Protein AF-A0A7D7MAB9-F1 (afdb_monomer)

Solvent-accessible surface area (backbone atoms only — not comparable to full-atom values): 16897 Å² total; per-residue (Å²): 132,81,76,54,69,67,55,57,54,53,54,50,51,53,53,49,54,54,50,49,54,54,50,46,42,72,75,37,52,68,62,36,66,74,42,42,71,56,55,51,52,51,50,51,52,52,50,51,54,50,53,51,51,31,54,75,65,73,63,50,92,54,94,43,75,69,51,48,51,51,50,53,50,50,51,53,49,50,45,43,61,69,75,63,41,82,44,81,66,45,55,62,47,43,54,58,46,44,52,53,46,50,50,51,50,49,48,52,50,49,51,51,53,50,53,51,52,52,53,52,48,48,55,58,48,54,70,68,45,76,76,78,73,76,74,79,84,76,62,85,49,67,69,54,45,50,53,52,50,49,57,58,49,45,67,51,28,62,78,69,64,41,36,80,45,82,36,69,27,64,84,55,93,49,68,70,59,28,52,49,27,46,43,49,34,51,49,55,51,34,64,72,70,62,63,49,67,75,40,53,73,51,58,66,79,57,49,42,55,38,37,75,71,57,40,66,47,76,27,66,47,100,85,39,33,35,39,40,37,46,41,83,66,99,60,36,32,40,36,36,40,23,59,51,77,75,85,67,94,66,94,76,93,76,81,91,74,76,80,72,76,85,75,82,69,51,73,66,54,53,49,53,50,51,51,50,53,53,51,50,52,52,51,63,70,64,55,76,84,86,126

Sequence (291 aa):
MEANRFVIVVFSLFISVLFLSIVIYGYDRTFYLKHRIIIRKVYYWLMLLITLILFGSGNFPLDSVTQLTAFAIALVLIDLFVFQTPDIKSFMSNELKQEELEENVVQKSRTVVDLTSKLLTVNQSMSQLYGEWELDDFDYSFEKYRRNLEKYLETFCVKFGIHLYLYEIEQNENEDEFRENIKFAYRIMKDDLKFSILEIGMREAKAVRTLEKGESIEVIETTGMHVLLPYYSHLNLLVVVSTRQKIQTEASESENLTAPKEIIISGADASILLMLMNAFDLWLLSAPPTN

Structure (mmCIF, N/CA/C/O backbone):
data_AF-A0A7D7MAB9-F1
#
_entry.id   AF-A0A7D7MAB9-F1
#
loop_
_atom_site.group_PDB
_atom_site.id
_atom_site.type_symbol
_atom_site.label_atom_id
_atom_site.label_alt_id
_atom_site.label_comp_id
_atom_site.label_asym_id
_atom_site.label_entity_id
_atom_site.label_seq_id
_atom_site.pdbx_PDB_ins_code
_atom_site.Cartn_x
_atom_site.Cartn_y
_atom_site.Cartn_z
_atom_site.occupancy
_atom_site.B_iso_or_equiv
_atom_site.auth_seq_id
_atom_site.auth_comp_id
_atom_site.auth_asym_id
_atom_site.auth_atom_id
_atom_site.pdbx_PDB_model_num
ATOM 1 N N . MET A 1 1 ? 40.111 8.725 -61.651 1.00 42.97 1 MET A N 1
ATOM 2 C CA . MET A 1 1 ? 39.335 7.503 -61.360 1.00 42.97 1 MET A CA 1
ATOM 3 C C . MET A 1 1 ? 37.871 7.843 -61.550 1.00 42.97 1 MET A C 1
ATOM 5 O O . MET A 1 1 ? 37.268 8.432 -60.663 1.00 42.97 1 MET A O 1
ATOM 9 N N . GLU A 1 2 ? 37.325 7.575 -62.733 1.00 42.16 2 GLU A N 1
ATOM 10 C CA . GLU A 1 2 ? 35.876 7.627 -62.919 1.00 42.16 2 GLU A CA 1
ATOM 11 C C . GLU A 1 2 ? 35.304 6.450 -62.135 1.00 42.16 2 GLU A C 1
ATOM 13 O O . GLU A 1 2 ? 35.494 5.298 -62.517 1.00 42.16 2 GLU A O 1
ATOM 18 N N . ALA A 1 3 ? 34.694 6.715 -60.980 1.00 53.31 3 ALA A N 1
ATOM 19 C CA . ALA A 1 3 ? 33.944 5.688 -60.277 1.00 53.31 3 ALA A CA 1
ATOM 20 C C . ALA A 1 3 ? 32.878 5.178 -61.252 1.00 53.31 3 ALA A C 1
ATOM 22 O O . ALA A 1 3 ? 31.964 5.919 -61.624 1.00 53.31 3 ALA A O 1
ATOM 23 N N . ASN A 1 4 ? 33.062 3.946 -61.735 1.00 66.81 4 ASN A N 1
ATOM 24 C CA . ASN A 1 4 ? 32.203 3.361 -62.748 1.00 66.81 4 ASN A CA 1
ATOM 25 C C . ASN A 1 4 ? 30.765 3.455 -62.222 1.00 66.81 4 ASN A C 1
ATOM 27 O O . ASN A 1 4 ? 30.498 2.993 -61.113 1.00 66.81 4 ASN A O 1
ATOM 31 N N . ARG A 1 5 ? 29.856 4.126 -62.947 1.00 69.00 5 ARG A N 1
ATOM 32 C CA . ARG A 1 5 ? 28.509 4.500 -62.448 1.00 69.00 5 ARG A CA 1
ATOM 33 C C . ARG A 1 5 ? 27.766 3.309 -61.830 1.00 69.00 5 ARG A C 1
ATOM 35 O O . ARG A 1 5 ? 26.996 3.468 -60.890 1.00 69.00 5 ARG A O 1
ATOM 42 N N . PHE A 1 6 ? 28.073 2.114 -62.325 1.00 69.06 6 PHE A N 1
ATOM 43 C CA . PHE A 1 6 ? 27.627 0.829 -61.808 1.00 69.06 6 PHE A CA 1
ATOM 44 C C . PHE A 1 6 ? 27.981 0.584 -60.329 1.00 69.06 6 PHE A C 1
ATOM 46 O O . PHE A 1 6 ? 27.119 0.200 -59.545 1.00 69.06 6 PHE A O 1
ATOM 53 N N . VAL A 1 7 ? 29.216 0.872 -59.914 1.00 70.69 7 VAL A N 1
ATOM 54 C CA . VAL A 1 7 ? 29.688 0.701 -58.530 1.00 70.69 7 VAL A CA 1
ATOM 55 C C . VAL A 1 7 ? 28.938 1.643 -57.585 1.00 70.69 7 VAL A C 1
ATOM 57 O O . VAL A 1 7 ? 28.492 1.219 -56.524 1.00 70.69 7 VAL A O 1
ATOM 60 N N . ILE A 1 8 ? 28.711 2.897 -57.991 1.00 74.19 8 ILE A N 1
ATOM 61 C CA . ILE A 1 8 ? 27.967 3.880 -57.182 1.00 74.19 8 ILE A CA 1
ATOM 62 C C . ILE A 1 8 ? 26.521 3.422 -56.952 1.00 74.19 8 ILE A C 1
ATOM 64 O O . ILE A 1 8 ? 26.028 3.485 -55.827 1.00 74.19 8 ILE A O 1
ATOM 68 N N . VAL A 1 9 ? 25.850 2.927 -57.997 1.00 76.62 9 VAL A N 1
ATOM 69 C CA . VAL A 1 9 ? 24.473 2.412 -57.895 1.00 76.62 9 VAL A CA 1
ATOM 70 C C . VAL A 1 9 ? 24.404 1.227 -56.932 1.00 76.62 9 VAL A C 1
ATOM 72 O O . VAL A 1 9 ? 23.509 1.164 -56.091 1.00 76.62 9 VAL A O 1
ATOM 75 N N . VAL A 1 10 ? 25.381 0.323 -56.997 1.00 73.88 10 VAL A N 1
ATOM 76 C CA . VAL A 1 10 ? 25.451 -0.844 -56.113 1.00 73.88 10 VAL A CA 1
ATOM 77 C C . VAL A 1 10 ? 25.686 -0.445 -54.650 1.00 73.88 10 VAL A C 1
ATOM 79 O O . VAL A 1 10 ? 24.989 -0.931 -53.760 1.00 73.88 10 VAL A O 1
ATOM 82 N N . PHE A 1 11 ? 26.609 0.480 -54.380 1.00 73.44 11 PHE A N 1
ATOM 83 C CA . PHE A 1 11 ? 26.831 0.988 -53.022 1.00 73.44 11 PHE A CA 1
ATOM 84 C C . PHE A 1 11 ? 25.628 1.773 -52.480 1.00 73.44 11 PHE A C 1
ATOM 86 O O . PHE A 1 11 ? 25.287 1.642 -51.304 1.00 73.44 11 PHE A O 1
ATOM 93 N N . SER A 1 12 ? 24.938 2.537 -53.329 1.00 77.50 12 SER A N 1
ATOM 94 C CA . SER A 1 12 ? 23.704 3.233 -52.951 1.00 77.50 12 SER A CA 1
ATOM 95 C C . SER A 1 12 ? 22.590 2.253 -52.568 1.00 77.50 12 SER A C 1
ATOM 97 O O . SER A 1 12 ? 21.890 2.481 -51.579 1.00 77.50 12 SER A O 1
ATOM 99 N N . LEU A 1 13 ? 22.480 1.121 -53.272 1.00 79.25 13 LEU A N 1
ATOM 100 C CA . LEU A 1 13 ? 21.543 0.053 -52.927 1.00 79.25 13 LEU A CA 1
ATOM 101 C C . LEU A 1 13 ? 21.855 -0.551 -51.547 1.00 79.25 13 LEU A C 1
ATOM 103 O O . LEU A 1 13 ? 20.938 -0.734 -50.748 1.00 79.25 13 LEU A O 1
ATOM 107 N N . PHE A 1 14 ? 23.133 -0.790 -51.226 1.00 75.19 14 PHE A N 1
ATOM 108 C CA . PHE A 1 14 ? 23.536 -1.275 -49.899 1.00 75.19 14 PHE A CA 1
ATOM 109 C C . PHE A 1 14 ? 23.127 -0.321 -48.779 1.00 75.19 14 PHE A C 1
ATOM 111 O O . PHE A 1 14 ? 22.527 -0.743 -47.789 1.00 75.19 14 PHE A O 1
ATOM 118 N N . ILE A 1 15 ? 23.394 0.972 -48.961 1.00 78.31 15 ILE A N 1
ATOM 119 C CA . ILE A 1 15 ? 23.024 2.003 -47.986 1.00 78.31 15 ILE A CA 1
ATOM 120 C C . ILE A 1 15 ? 21.498 2.100 -47.853 1.00 78.31 15 ILE A C 1
ATOM 122 O O . ILE A 1 15 ? 20.991 2.246 -46.744 1.00 78.31 15 ILE A O 1
ATOM 126 N N . SER A 1 16 ? 20.753 1.959 -48.953 1.00 79.81 16 SER A N 1
ATOM 127 C CA . SER A 1 16 ? 19.287 1.978 -48.937 1.00 79.81 16 SER A CA 1
ATOM 128 C C . SER A 1 16 ? 18.694 0.807 -48.145 1.00 79.81 16 SER A C 1
ATOM 130 O O . SER A 1 16 ? 17.775 1.015 -47.353 1.00 79.81 16 SER A O 1
ATOM 132 N N . VAL A 1 17 ? 19.251 -0.403 -48.272 1.00 78.56 17 VAL A N 1
ATOM 133 C CA . VAL A 1 17 ? 18.815 -1.573 -47.485 1.00 78.56 17 VAL A CA 1
ATOM 134 C C . VAL A 1 17 ? 19.115 -1.388 -45.994 1.00 78.56 17 VAL A C 1
ATOM 136 O O . VAL A 1 17 ? 18.269 -1.704 -45.155 1.00 78.56 17 VAL A O 1
ATOM 139 N N . LEU A 1 18 ? 20.278 -0.824 -45.648 1.00 77.31 18 LEU A N 1
ATOM 140 C CA . LEU A 1 18 ? 20.605 -0.481 -44.258 1.00 77.31 18 LEU A CA 1
ATOM 141 C C . LEU A 1 18 ? 19.644 0.576 -43.703 1.00 77.31 18 LEU A C 1
ATOM 143 O O . LEU A 1 18 ? 19.141 0.432 -42.589 1.00 77.31 18 LEU A O 1
ATOM 147 N N . PHE A 1 19 ? 19.328 1.600 -44.496 1.00 79.69 19 PHE A N 1
ATOM 148 C CA . PHE A 1 19 ? 18.368 2.631 -44.119 1.00 79.69 19 PHE A CA 1
ATOM 149 C C . PHE A 1 19 ? 16.964 2.051 -43.901 1.00 79.69 19 PHE A C 1
ATOM 151 O O . PHE A 1 19 ? 16.328 2.341 -42.890 1.00 79.69 19 PHE A O 1
ATOM 158 N N . LEU A 1 20 ? 16.504 1.161 -44.786 1.00 80.25 20 LEU A N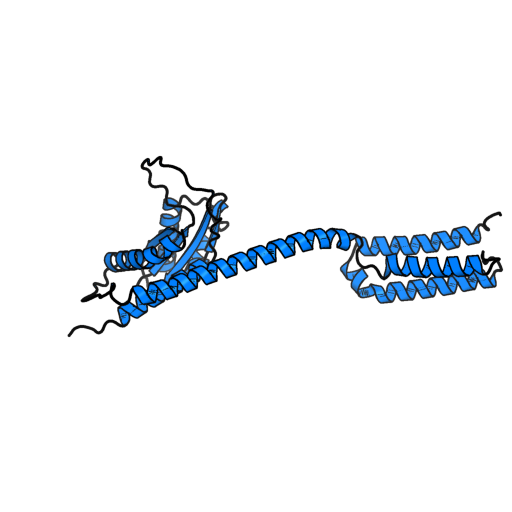 1
ATOM 159 C CA . LEU A 1 20 ? 15.224 0.465 -44.639 1.00 80.25 20 LEU A CA 1
ATOM 160 C C . LEU A 1 20 ? 15.178 -0.362 -43.344 1.00 80.25 20 LEU A C 1
ATOM 162 O O . LEU A 1 20 ? 14.168 -0.356 -42.645 1.00 80.25 20 LEU A O 1
ATOM 166 N N . SER A 1 21 ? 16.282 -1.026 -42.989 1.00 74.12 21 SER A N 1
ATOM 167 C CA . SER A 1 21 ? 16.408 -1.780 -41.735 1.00 74.12 21 SER A CA 1
ATOM 168 C C . SER A 1 21 ? 16.224 -0.882 -40.504 1.00 74.12 21 SER A C 1
ATOM 170 O O . SER A 1 21 ? 15.538 -1.264 -39.556 1.00 74.12 21 SER A O 1
ATOM 172 N N . ILE A 1 22 ? 16.773 0.338 -40.534 1.00 72.75 22 ILE A N 1
ATOM 173 C CA . ILE A 1 22 ? 16.615 1.339 -39.465 1.00 72.75 22 ILE A CA 1
ATOM 174 C C . ILE A 1 22 ? 15.171 1.866 -39.406 1.00 72.75 22 ILE A C 1
ATOM 176 O O . ILE A 1 22 ? 14.623 2.045 -38.319 1.00 72.75 22 ILE A O 1
ATOM 180 N N . VAL A 1 23 ? 14.524 2.082 -40.555 1.00 78.62 23 VAL A N 1
ATOM 181 C CA . VAL A 1 23 ? 13.121 2.531 -40.617 1.00 78.62 23 VAL A CA 1
ATOM 182 C C . VAL A 1 23 ? 12.167 1.461 -40.078 1.00 78.62 23 VAL A C 1
ATOM 184 O O . VAL A 1 23 ? 11.293 1.779 -39.273 1.00 78.62 23 VAL A O 1
ATOM 187 N N . ILE A 1 24 ? 12.361 0.191 -40.454 1.00 78.12 24 ILE A N 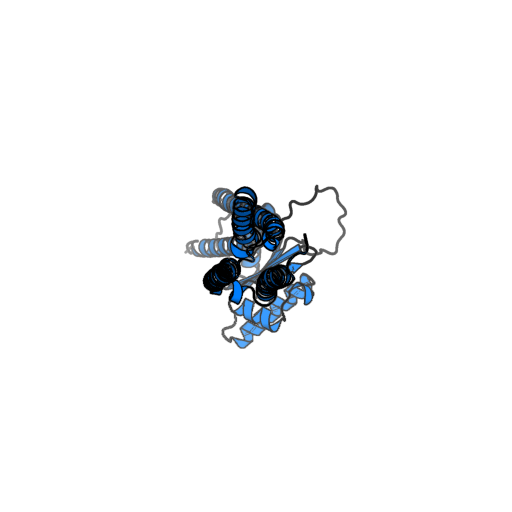1
ATOM 188 C CA . ILE A 1 24 ? 11.573 -0.940 -39.932 1.00 78.12 24 ILE A CA 1
ATOM 189 C C . ILE A 1 24 ? 11.750 -1.052 -38.414 1.00 78.12 24 ILE A C 1
ATOM 191 O O . ILE A 1 24 ? 10.767 -1.242 -37.699 1.00 78.12 24 ILE A O 1
ATOM 195 N N . TYR A 1 25 ? 12.977 -0.863 -37.915 1.00 70.31 25 TYR A N 1
ATOM 196 C CA . TYR A 1 25 ? 13.244 -0.808 -36.479 1.00 70.31 25 TYR A CA 1
ATOM 197 C C . TYR A 1 25 ? 12.472 0.314 -35.769 1.00 70.31 25 TYR A C 1
ATOM 199 O O . TYR A 1 25 ? 11.948 0.106 -34.675 1.00 70.31 25 TYR A O 1
ATOM 207 N N . GLY A 1 26 ? 12.403 1.499 -36.382 1.00 68.62 26 GLY A N 1
ATOM 208 C CA . GLY A 1 26 ? 11.710 2.659 -35.821 1.00 68.62 26 GLY A CA 1
ATOM 209 C C . GLY A 1 26 ? 10.184 2.544 -35.832 1.00 68.62 26 GLY A C 1
ATOM 210 O O . GLY A 1 26 ? 9.541 3.071 -34.928 1.00 68.62 26 GLY A O 1
ATOM 211 N N . TYR A 1 27 ? 9.613 1.865 -36.829 1.00 73.94 27 TYR A N 1
ATOM 212 C CA . TYR A 1 27 ? 8.164 1.718 -36.982 1.00 73.94 27 TYR A CA 1
ATOM 213 C C . TYR A 1 27 ? 7.591 0.578 -36.129 1.00 73.94 27 TYR A C 1
ATOM 215 O O . TYR A 1 27 ? 6.573 0.764 -35.468 1.00 73.94 27 TYR A O 1
ATOM 223 N N . ASP A 1 28 ? 8.253 -0.585 -36.105 1.00 72.81 28 ASP A N 1
ATOM 224 C CA . ASP A 1 28 ? 7.795 -1.752 -35.346 1.00 72.81 28 ASP A CA 1
ATOM 225 C C . ASP A 1 28 ? 8.977 -2.524 -34.734 1.00 72.81 28 ASP A C 1
ATOM 227 O O . ASP A 1 28 ? 9.575 -3.442 -35.316 1.00 72.81 28 ASP A O 1
ATOM 231 N N . ARG A 1 29 ? 9.304 -2.138 -33.497 1.00 67.06 29 ARG A N 1
ATOM 232 C CA . ARG A 1 29 ? 10.420 -2.705 -32.734 1.00 67.06 29 ARG A CA 1
ATOM 233 C C . ARG A 1 29 ? 10.228 -4.195 -32.444 1.00 67.06 29 ARG A C 1
ATOM 235 O O . ARG A 1 29 ? 11.206 -4.945 -32.461 1.00 67.06 29 ARG A O 1
ATOM 242 N N . THR A 1 30 ? 9.004 -4.648 -32.172 1.00 68.75 30 THR A N 1
ATOM 243 C CA . THR A 1 30 ? 8.740 -6.052 -31.815 1.00 68.75 30 THR A CA 1
ATOM 244 C C . THR A 1 30 ? 8.820 -6.952 -33.045 1.00 68.75 30 THR A C 1
ATOM 246 O O . THR A 1 30 ? 9.405 -8.038 -32.962 1.00 68.75 30 THR A O 1
ATOM 249 N N . PHE A 1 31 ? 8.348 -6.487 -34.206 1.00 73.94 31 PHE A N 1
ATOM 250 C CA . PHE A 1 31 ? 8.519 -7.196 -35.474 1.00 73.94 31 PHE A CA 1
ATOM 251 C C . PHE A 1 31 ? 9.994 -7.329 -35.875 1.00 73.94 31 PHE A C 1
ATOM 253 O O . PHE A 1 31 ? 10.432 -8.434 -36.225 1.00 73.94 31 PHE A O 1
ATOM 260 N N . TYR A 1 32 ? 10.770 -6.240 -35.772 1.00 74.19 32 TYR A N 1
ATOM 261 C CA . TYR A 1 32 ? 12.200 -6.244 -36.088 1.00 74.19 32 TYR A CA 1
ATOM 262 C C . TYR A 1 32 ? 12.978 -7.203 -35.189 1.00 74.19 32 TYR A C 1
ATOM 264 O O . TYR A 1 32 ? 13.725 -8.041 -35.689 1.00 74.19 32 TYR A O 1
ATOM 272 N N . LEU A 1 33 ? 12.780 -7.142 -33.867 1.00 68.50 33 LEU A N 1
ATOM 273 C CA . LEU A 1 33 ? 13.484 -8.019 -32.926 1.00 68.50 33 LEU A CA 1
ATOM 274 C C . LEU A 1 33 ? 13.157 -9.500 -33.162 1.00 68.50 33 LEU A C 1
ATOM 276 O O . LEU A 1 33 ? 14.062 -10.336 -33.119 1.00 68.50 33 LEU A O 1
ATOM 280 N N . LYS A 1 34 ? 11.897 -9.822 -33.488 1.00 76.88 34 LYS A N 1
ATOM 281 C CA . LYS A 1 34 ? 11.455 -11.191 -33.791 1.00 76.88 34 LYS A CA 1
ATOM 282 C C . LYS A 1 34 ? 12.077 -11.749 -35.077 1.00 76.88 34 LYS A C 1
ATOM 284 O O . LYS A 1 34 ? 12.425 -12.926 -35.119 1.00 76.88 34 LYS A O 1
ATOM 289 N N . HIS A 1 35 ? 12.254 -10.922 -36.111 1.00 77.19 35 HIS A N 1
ATOM 290 C CA . HIS A 1 35 ? 12.754 -11.357 -37.425 1.00 77.19 35 HIS A CA 1
ATOM 291 C C . HIS A 1 35 ? 14.202 -10.936 -37.722 1.00 77.19 35 HIS A C 1
ATOM 293 O O . HIS A 1 35 ? 14.709 -11.220 -38.807 1.00 77.19 35 HIS A O 1
ATOM 299 N N . ARG A 1 36 ? 14.911 -10.332 -36.759 1.00 73.12 36 ARG A N 1
ATOM 300 C CA . ARG A 1 36 ? 16.285 -9.809 -36.898 1.00 73.12 36 ARG A CA 1
ATOM 301 C C . ARG A 1 36 ? 17.252 -10.806 -37.534 1.00 73.12 36 ARG A C 1
ATOM 303 O O . ARG A 1 36 ? 18.032 -10.452 -38.411 1.00 73.12 36 ARG A O 1
ATOM 310 N N . ILE A 1 37 ? 17.185 -12.071 -37.113 1.00 71.19 37 ILE A N 1
ATOM 311 C CA . ILE A 1 37 ? 18.058 -13.140 -37.624 1.00 71.19 37 ILE A CA 1
ATOM 312 C C . ILE A 1 37 ? 17.790 -13.406 -39.112 1.00 71.19 37 ILE A C 1
ATOM 314 O O . ILE A 1 37 ? 18.725 -13.647 -39.873 1.00 71.19 37 ILE A O 1
ATOM 318 N N . ILE A 1 38 ? 16.526 -13.351 -39.536 1.00 76.88 38 ILE A N 1
ATOM 319 C CA . ILE A 1 38 ? 16.127 -13.574 -40.930 1.00 76.88 38 ILE A CA 1
ATOM 320 C C . ILE A 1 38 ? 16.562 -12.384 -41.788 1.00 76.88 38 ILE A C 1
ATOM 322 O O . ILE A 1 38 ? 17.187 -12.591 -42.824 1.00 76.88 38 ILE A O 1
ATOM 326 N N . ILE A 1 39 ? 16.330 -11.153 -41.320 1.00 79.00 39 ILE A N 1
ATOM 327 C CA . ILE A 1 39 ? 16.751 -9.918 -42.004 1.00 79.00 39 ILE A CA 1
ATOM 328 C C . ILE A 1 39 ? 18.272 -9.918 -42.229 1.00 79.00 39 ILE A C 1
ATOM 330 O O . ILE A 1 39 ? 18.731 -9.668 -43.342 1.00 79.00 39 ILE A O 1
ATOM 334 N N . ARG A 1 40 ? 19.056 -10.304 -41.213 1.00 78.69 40 ARG A N 1
ATOM 335 C CA . ARG A 1 40 ? 20.520 -10.421 -41.310 1.00 78.69 40 ARG A CA 1
ATOM 336 C C . ARG A 1 40 ? 20.963 -11.459 -42.346 1.00 78.69 40 ARG A C 1
ATOM 338 O O . ARG A 1 40 ? 21.843 -11.190 -43.158 1.00 78.69 40 ARG A O 1
ATOM 345 N N . LYS A 1 41 ? 20.330 -12.639 -42.358 1.00 78.31 41 LYS A N 1
ATOM 346 C CA . LYS A 1 41 ? 20.623 -13.696 -43.344 1.00 78.31 41 LYS A CA 1
ATOM 347 C C . LYS A 1 41 ? 20.303 -13.253 -44.772 1.00 78.31 41 LYS A C 1
ATOM 349 O O . LYS A 1 41 ? 21.082 -13.544 -45.674 1.00 78.31 41 LYS A O 1
ATOM 354 N N . VAL A 1 42 ? 19.191 -12.542 -44.970 1.00 82.00 42 VAL A N 1
ATOM 355 C CA . VAL A 1 42 ? 18.811 -11.974 -46.274 1.00 82.00 42 VAL A CA 1
ATOM 356 C C . VAL A 1 42 ? 19.819 -10.912 -46.713 1.00 82.00 42 VAL A C 1
ATOM 358 O O . VAL A 1 42 ? 20.255 -10.936 -47.862 1.00 82.00 42 VAL A O 1
ATOM 361 N N . TYR A 1 43 ? 20.254 -10.039 -45.800 1.00 81.25 43 TYR A N 1
ATOM 362 C CA . TYR A 1 43 ? 21.286 -9.039 -46.079 1.00 81.25 43 TYR A CA 1
ATOM 363 C C . TYR A 1 43 ? 22.606 -9.682 -46.528 1.00 81.25 43 TYR A C 1
ATOM 365 O O . TYR A 1 43 ? 23.157 -9.282 -47.549 1.00 81.25 43 TYR A O 1
ATOM 373 N N . TYR A 1 44 ? 23.087 -10.725 -45.843 1.00 80.81 44 TYR A N 1
ATOM 374 C CA . TYR A 1 44 ? 24.310 -11.426 -46.255 1.00 80.81 44 TYR A CA 1
ATOM 375 C C . TYR A 1 44 ? 24.178 -12.125 -47.606 1.00 80.81 44 TYR A C 1
ATOM 377 O O . TYR A 1 44 ? 25.105 -12.080 -48.411 1.00 80.81 44 TYR A O 1
ATOM 385 N N . TRP A 1 45 ? 23.029 -12.748 -47.874 1.00 81.00 45 TRP A N 1
ATOM 386 C CA . TRP A 1 45 ? 22.758 -13.350 -49.179 1.00 81.00 45 TRP A CA 1
ATOM 387 C C . TRP A 1 45 ? 22.797 -12.311 -50.299 1.00 81.00 45 TRP A C 1
ATOM 389 O O . TRP A 1 45 ? 23.397 -12.551 -51.345 1.00 81.00 45 TRP A O 1
ATOM 399 N N . LEU A 1 46 ? 22.205 -11.143 -50.058 1.00 80.31 46 LEU A N 1
ATOM 400 C CA . LEU A 1 46 ? 22.171 -10.035 -51.003 1.00 80.31 46 LEU A CA 1
ATOM 401 C C . LEU A 1 46 ? 23.569 -9.424 -51.206 1.00 80.31 46 LEU A C 1
ATOM 403 O O . LEU A 1 46 ? 23.965 -9.195 -52.346 1.00 80.31 46 LEU A O 1
ATOM 407 N N . MET A 1 47 ? 24.353 -9.257 -50.134 1.00 76.19 47 MET A N 1
ATOM 408 C CA . MET A 1 47 ? 25.769 -8.866 -50.202 1.00 76.19 47 MET A CA 1
ATOM 409 C C . MET A 1 47 ? 26.577 -9.835 -51.067 1.00 76.19 47 MET A C 1
ATOM 411 O O . MET A 1 47 ? 27.238 -9.402 -52.005 1.00 76.19 47 MET A O 1
ATOM 415 N N . LEU A 1 48 ? 26.493 -11.140 -50.792 1.00 80.62 48 LEU A N 1
ATOM 416 C CA . LEU A 1 48 ? 27.249 -12.166 -51.510 1.00 80.62 48 LEU A CA 1
ATOM 417 C C . LEU A 1 48 ? 26.888 -12.179 -52.999 1.00 80.62 48 LEU A C 1
ATOM 419 O O . LEU A 1 48 ? 27.777 -12.172 -53.850 1.00 80.62 48 LEU A O 1
ATOM 423 N N . LEU A 1 49 ? 25.593 -12.138 -53.318 1.00 80.81 49 LEU A N 1
ATOM 424 C CA . LEU A 1 49 ? 25.097 -12.143 -54.693 1.00 80.81 49 LEU A CA 1
ATOM 425 C C . LEU A 1 49 ? 25.583 -10.916 -55.476 1.00 80.81 49 LEU A C 1
ATOM 427 O O . LEU A 1 49 ? 26.047 -11.042 -56.607 1.00 80.81 49 LEU A O 1
ATOM 431 N N . ILE A 1 50 ? 25.544 -9.734 -54.864 1.00 76.56 50 ILE A N 1
ATOM 432 C CA . ILE A 1 50 ? 26.007 -8.493 -55.490 1.00 76.56 50 ILE A CA 1
ATOM 433 C C . ILE A 1 50 ? 27.532 -8.475 -55.652 1.00 76.56 50 ILE A C 1
ATOM 435 O O . ILE A 1 50 ? 28.032 -8.075 -56.704 1.00 76.56 50 ILE A O 1
ATOM 439 N N . THR A 1 51 ? 28.282 -8.938 -54.649 1.00 74.38 51 THR A N 1
ATOM 440 C CA . THR A 1 51 ? 29.740 -9.093 -54.741 1.00 74.38 51 THR A CA 1
ATOM 441 C C . THR A 1 51 ? 30.120 -10.044 -55.878 1.00 74.38 51 THR A C 1
ATOM 443 O O . THR A 1 51 ? 31.041 -9.744 -56.635 1.00 74.38 51 THR A O 1
ATOM 446 N N . LEU A 1 52 ? 29.375 -11.138 -56.063 1.00 78.75 52 LEU A N 1
ATOM 447 C CA . LEU A 1 52 ? 29.578 -12.086 -57.160 1.00 78.75 52 LEU A CA 1
ATOM 448 C C . LEU A 1 52 ? 29.309 -11.451 -58.538 1.00 78.75 52 LEU A C 1
ATOM 450 O O . LEU A 1 52 ? 30.078 -11.670 -59.472 1.00 78.75 52 LEU A O 1
ATOM 454 N N . ILE A 1 53 ? 28.270 -10.616 -58.662 1.00 78.25 53 ILE A N 1
ATOM 455 C CA . ILE A 1 53 ? 27.970 -9.862 -59.894 1.00 78.25 53 ILE A CA 1
ATOM 456 C C . ILE A 1 53 ? 29.073 -8.838 -60.207 1.00 78.25 53 ILE A C 1
ATOM 458 O O . ILE A 1 53 ? 29.497 -8.702 -61.358 1.00 78.25 53 ILE A O 1
ATOM 462 N N . LEU A 1 54 ? 29.569 -8.118 -59.197 1.00 74.38 54 LEU A N 1
ATOM 463 C CA . LEU A 1 54 ? 30.670 -7.165 -59.370 1.00 74.38 54 LEU A CA 1
ATOM 464 C C . LEU A 1 54 ? 31.975 -7.867 -59.773 1.00 74.38 54 LEU A C 1
ATOM 466 O O . LEU A 1 54 ? 32.695 -7.363 -60.633 1.00 74.38 54 LEU A O 1
ATOM 470 N N . PHE A 1 55 ? 32.247 -9.042 -59.201 1.00 74.50 55 PHE A N 1
ATOM 471 C CA . PHE A 1 55 ? 33.397 -9.866 -59.566 1.00 74.50 55 PHE A CA 1
ATOM 472 C C . PHE A 1 55 ? 33.290 -10.384 -61.009 1.00 74.50 55 PHE A C 1
ATOM 474 O O . PHE A 1 55 ? 34.212 -10.203 -61.799 1.00 74.50 55 PHE A O 1
ATOM 481 N N . GLY A 1 56 ? 32.140 -10.953 -61.393 1.00 75.44 56 GLY A N 1
ATOM 482 C CA . GLY A 1 56 ? 31.914 -11.483 -62.744 1.00 75.44 56 GLY A CA 1
ATOM 483 C C . GLY A 1 56 ? 31.887 -10.421 -63.850 1.00 75.44 56 GLY A C 1
ATOM 484 O O . GLY A 1 56 ? 32.175 -10.731 -65.001 1.00 75.44 56 GLY A O 1
ATOM 485 N N . SER A 1 57 ? 31.579 -9.165 -63.514 1.00 73.94 57 SER A N 1
ATOM 486 C CA . SER A 1 57 ? 31.589 -8.040 -64.462 1.00 73.94 57 SER A CA 1
ATOM 487 C C . SER A 1 57 ? 32.948 -7.340 -64.586 1.00 73.94 57 SER A C 1
ATOM 489 O O . SER A 1 57 ? 33.054 -6.373 -65.338 1.00 7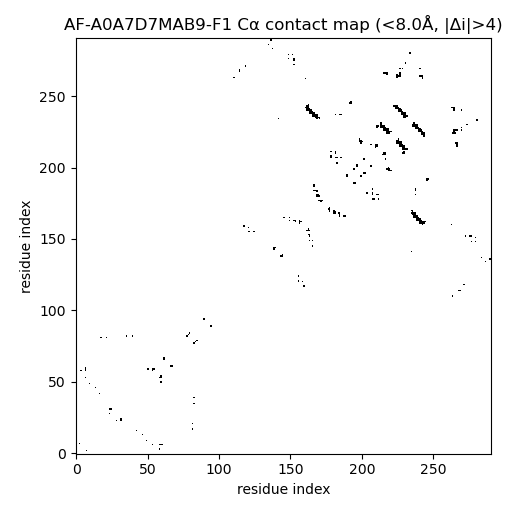3.94 57 SER A O 1
ATOM 491 N N . GLY A 1 58 ? 33.976 -7.789 -63.854 1.00 67.69 58 GLY A N 1
ATOM 492 C CA . GLY A 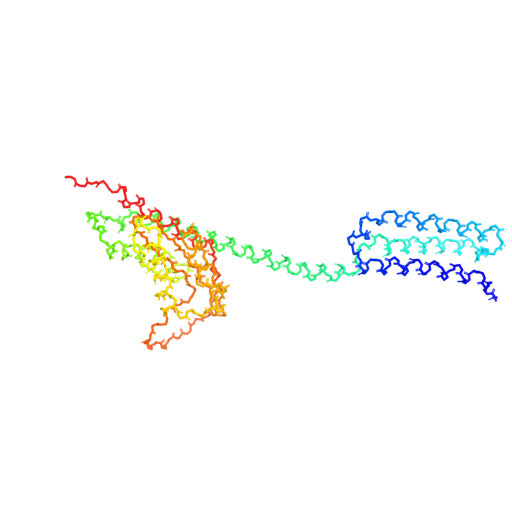1 58 ? 35.314 -7.183 -63.870 1.00 67.69 58 GLY A CA 1
ATOM 493 C C . GLY A 1 58 ? 35.370 -5.758 -63.303 1.00 67.69 58 GLY A C 1
ATOM 494 O O . GLY A 1 58 ? 36.401 -5.105 -63.394 1.00 67.69 58 GLY A O 1
ATOM 495 N N . ASN A 1 59 ? 34.276 -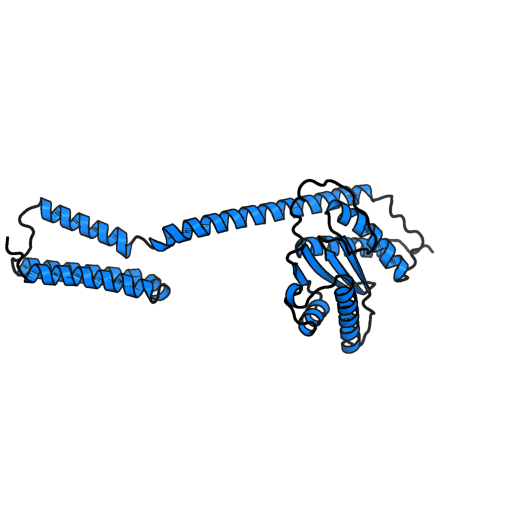5.276 -62.705 1.00 67.44 59 ASN A N 1
ATOM 496 C CA . ASN A 1 59 ? 34.143 -3.928 -62.142 1.00 67.44 59 ASN A CA 1
ATOM 497 C C . ASN A 1 59 ? 34.327 -3.921 -60.622 1.00 67.44 59 ASN A C 1
ATOM 499 O O . ASN A 1 59 ? 33.803 -3.046 -59.929 1.00 67.44 59 ASN A O 1
ATOM 503 N N . PHE A 1 60 ? 35.011 -4.931 -60.088 1.00 65.88 60 PHE A N 1
ATOM 504 C CA . PHE A 1 60 ? 35.241 -5.031 -58.662 1.00 65.88 60 PHE A CA 1
ATOM 505 C C . PHE A 1 60 ? 36.259 -3.958 -58.244 1.00 65.88 60 PHE A C 1
ATOM 507 O O . PHE A 1 60 ? 37.385 -3.986 -58.729 1.00 65.88 60 PHE A O 1
ATOM 514 N N . PRO A 1 61 ? 35.896 -3.003 -57.371 1.00 62.69 61 PRO A N 1
ATOM 515 C CA . PRO A 1 61 ? 36.675 -1.780 -57.152 1.00 62.69 61 PRO A CA 1
ATOM 516 C C . PRO A 1 61 ? 37.918 -1.974 -56.264 1.00 62.69 61 PRO A C 1
ATOM 518 O O . PRO A 1 61 ? 38.362 -1.025 -55.623 1.00 62.69 61 PRO A O 1
ATOM 521 N N . LEU A 1 62 ? 38.445 -3.198 -56.162 1.00 64.19 62 LEU A N 1
ATOM 522 C CA . LEU A 1 62 ? 39.512 -3.557 -55.229 1.00 64.19 62 LEU A 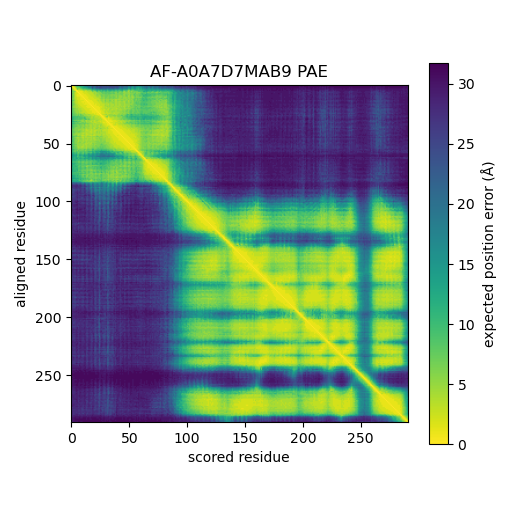CA 1
ATOM 523 C C . LEU A 1 62 ? 40.731 -4.051 -56.009 1.00 64.19 62 LEU A C 1
ATOM 525 O O . LEU A 1 62 ? 40.911 -5.248 -56.220 1.00 64.19 62 LEU A O 1
ATOM 529 N N . ASP A 1 63 ? 41.572 -3.100 -56.409 1.00 65.56 63 ASP A N 1
ATOM 530 C CA . ASP A 1 63 ? 42.811 -3.352 -57.160 1.00 65.56 63 ASP A CA 1
ATOM 531 C C . ASP A 1 63 ? 43.949 -3.854 -56.255 1.00 65.56 63 ASP A C 1
ATOM 533 O O . ASP A 1 63 ? 44.981 -4.331 -56.725 1.00 65.56 63 ASP A O 1
ATOM 537 N N . SER A 1 64 ? 43.783 -3.741 -54.932 1.00 68.38 64 SER A N 1
ATOM 538 C CA . SER A 1 64 ? 44.801 -4.100 -53.944 1.00 68.38 64 SER A CA 1
ATOM 539 C C . SER A 1 64 ? 44.227 -4.915 -52.787 1.00 68.38 64 SER A C 1
ATOM 541 O O . SER A 1 64 ? 43.113 -4.679 -52.312 1.00 68.38 64 SER A O 1
ATOM 543 N N . VAL A 1 65 ? 45.039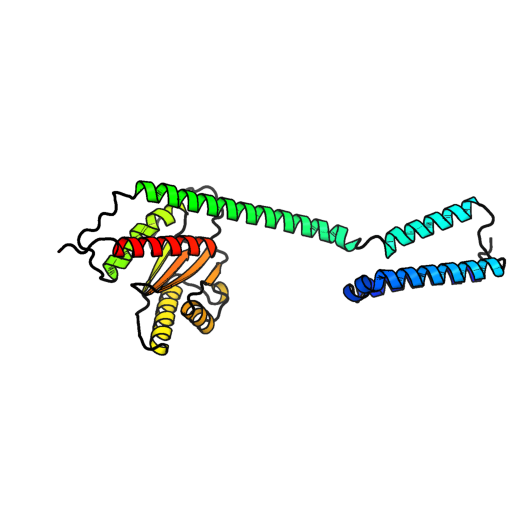 -5.843 -52.273 1.00 69.81 65 VAL A N 1
ATOM 544 C CA . VAL A 1 65 ? 44.713 -6.682 -51.104 1.00 69.81 65 VAL A CA 1
ATOM 545 C C . VAL A 1 65 ? 44.318 -5.826 -49.891 1.00 69.81 65 VAL A C 1
ATOM 547 O O . VAL A 1 65 ? 43.427 -6.199 -49.134 1.00 69.81 65 VAL A O 1
ATOM 550 N N . THR A 1 66 ? 44.918 -4.643 -49.747 1.00 70.75 66 THR A N 1
ATOM 551 C CA . THR A 1 66 ? 44.634 -3.681 -48.672 1.00 70.75 66 THR A CA 1
ATOM 552 C C . THR A 1 66 ? 43.221 -3.095 -48.741 1.00 70.75 66 THR A C 1
ATOM 554 O O . THR A 1 66 ? 42.591 -2.857 -47.714 1.00 70.75 66 THR A O 1
ATOM 557 N N . GLN A 1 67 ? 42.687 -2.859 -49.941 1.00 70.06 67 GLN A N 1
ATOM 558 C CA . GLN A 1 67 ? 41.316 -2.365 -50.087 1.00 70.06 67 GLN A CA 1
ATOM 559 C C . GLN A 1 67 ? 40.301 -3.488 -49.821 1.00 70.06 67 GLN A C 1
ATOM 561 O O . GLN A 1 67 ? 39.248 -3.237 -49.235 1.00 70.06 67 GLN A O 1
ATOM 566 N N . LEU A 1 68 ? 40.634 -4.733 -50.183 1.00 69.88 68 LEU A N 1
ATOM 567 C CA . LEU A 1 68 ? 39.819 -5.912 -49.873 1.00 69.88 68 LEU A CA 1
ATOM 568 C C . LEU A 1 68 ? 39.703 -6.139 -48.359 1.00 69.88 68 LEU A C 1
ATOM 570 O O . LEU A 1 68 ? 38.605 -6.373 -47.853 1.00 69.88 68 LEU A O 1
ATOM 574 N N . THR A 1 69 ? 40.811 -6.022 -47.622 1.00 68.31 69 THR A N 1
ATOM 575 C CA . THR A 1 69 ? 40.795 -6.136 -46.157 1.00 68.31 69 THR A CA 1
ATOM 576 C C . THR A 1 69 ? 40.033 -4.985 -45.505 1.00 68.31 69 THR A C 1
ATOM 578 O O . THR A 1 69 ? 39.221 -5.237 -44.618 1.00 68.31 69 THR A O 1
ATOM 581 N N . ALA A 1 70 ? 40.203 -3.745 -45.975 1.00 73.94 70 ALA A N 1
ATOM 582 C CA . ALA A 1 70 ? 39.435 -2.599 -45.482 1.00 73.94 70 ALA A CA 1
ATOM 583 C C . ALA A 1 70 ? 37.921 -2.766 -45.708 1.00 73.94 70 ALA A C 1
ATOM 585 O O . ALA A 1 70 ? 37.127 -2.477 -44.814 1.00 73.94 70 ALA A O 1
ATOM 586 N N . PHE A 1 71 ? 37.517 -3.290 -46.867 1.00 74.62 71 PHE A N 1
ATOM 587 C CA . PHE A 1 71 ? 36.116 -3.583 -47.167 1.00 74.62 71 PHE A CA 1
ATOM 588 C C . PHE A 1 71 ? 35.545 -4.680 -46.257 1.00 74.62 71 PHE A C 1
ATOM 590 O O . PHE A 1 71 ? 34.452 -4.521 -45.714 1.00 74.62 71 PHE A O 1
ATOM 597 N N . ALA A 1 72 ? 36.294 -5.764 -46.030 1.00 69.94 72 ALA A N 1
ATOM 598 C CA . ALA A 1 72 ? 35.882 -6.832 -45.120 1.00 69.94 72 ALA A CA 1
ATOM 599 C C . ALA A 1 72 ? 35.721 -6.325 -43.676 1.00 69.94 72 ALA A C 1
ATOM 601 O O . ALA A 1 72 ? 34.726 -6.634 -43.021 1.00 69.94 72 ALA A O 1
ATOM 602 N N . ILE A 1 73 ? 36.655 -5.494 -43.201 1.00 74.88 73 ILE A N 1
ATOM 603 C CA . ILE A 1 73 ? 36.582 -4.868 -41.873 1.00 74.88 73 ILE A CA 1
ATOM 604 C C . ILE A 1 73 ? 35.374 -3.929 -41.784 1.00 74.88 73 ILE A C 1
ATOM 606 O O . ILE A 1 73 ? 34.631 -3.988 -40.807 1.00 74.88 73 ILE A O 1
ATOM 610 N N . ALA A 1 74 ? 35.129 -3.101 -42.804 1.00 73.31 74 ALA A N 1
ATOM 611 C CA . ALA A 1 74 ? 33.970 -2.213 -42.841 1.00 73.31 74 ALA A CA 1
ATOM 612 C C . ALA A 1 74 ? 32.645 -2.992 -42.806 1.00 73.31 74 ALA A C 1
ATOM 614 O O . ALA A 1 74 ? 31.723 -2.590 -42.105 1.00 73.31 74 ALA A O 1
ATOM 615 N N . LEU A 1 75 ? 32.559 -4.130 -43.500 1.00 72.81 75 LEU A N 1
ATOM 616 C CA . LEU A 1 75 ? 31.378 -4.995 -43.492 1.00 72.81 75 LEU A CA 1
ATOM 617 C C . LEU A 1 75 ? 31.134 -5.594 -42.101 1.00 72.81 75 LEU A C 1
ATOM 619 O O . LEU A 1 75 ? 30.007 -5.547 -41.611 1.00 72.81 75 LEU A O 1
ATOM 623 N N . VAL A 1 76 ? 32.187 -6.086 -41.439 1.00 72.25 76 VAL A N 1
ATOM 624 C CA . VAL A 1 76 ? 32.110 -6.588 -40.056 1.00 72.25 76 VAL A CA 1
ATOM 625 C C . VAL A 1 76 ? 31.694 -5.478 -39.090 1.00 72.25 76 VAL A C 1
ATOM 627 O O . VAL A 1 76 ? 30.839 -5.705 -38.240 1.00 72.25 76 VAL A O 1
ATOM 630 N N . LEU A 1 77 ? 32.237 -4.267 -39.238 1.00 74.06 77 LEU A N 1
ATOM 631 C CA . LEU A 1 77 ? 31.852 -3.122 -38.412 1.00 74.06 77 LEU A CA 1
ATOM 632 C C . LEU A 1 77 ? 30.391 -2.720 -38.640 1.00 74.06 77 LEU A C 1
ATOM 634 O O . LEU A 1 77 ? 29.654 -2.575 -37.673 1.00 74.06 77 LEU A O 1
ATOM 638 N N . ILE A 1 78 ? 29.943 -2.585 -39.891 1.00 73.75 78 ILE A N 1
ATOM 639 C CA . ILE A 1 78 ? 28.543 -2.265 -40.217 1.00 73.75 78 ILE A CA 1
ATOM 640 C C . ILE A 1 78 ? 27.607 -3.323 -39.633 1.00 73.75 78 ILE A C 1
ATOM 642 O O . ILE A 1 78 ? 26.573 -2.989 -39.059 1.00 73.75 78 ILE A O 1
ATOM 646 N N . ASP A 1 79 ? 27.974 -4.596 -39.740 1.00 71.06 79 ASP A N 1
ATOM 647 C CA . ASP A 1 79 ? 27.195 -5.688 -39.179 1.00 71.06 79 ASP A CA 1
ATOM 648 C C . ASP A 1 79 ? 27.126 -5.635 -37.645 1.00 71.06 79 ASP A C 1
ATOM 650 O O . ASP A 1 79 ? 26.052 -5.818 -37.060 1.00 71.06 79 ASP A O 1
ATOM 654 N N . LEU A 1 80 ? 28.246 -5.307 -36.998 1.00 67.81 80 LEU A N 1
ATOM 655 C CA . LEU A 1 80 ? 28.320 -5.106 -35.557 1.00 67.81 80 LEU A CA 1
ATOM 656 C C . LEU A 1 80 ? 27.434 -3.926 -35.118 1.00 67.81 80 LEU A C 1
ATOM 658 O O . LEU A 1 80 ? 26.618 -4.080 -34.212 1.00 67.81 80 LEU A O 1
ATOM 662 N N . PHE A 1 81 ? 27.511 -2.785 -35.807 1.00 67.25 81 PHE A N 1
ATOM 663 C CA . PHE A 1 81 ? 26.773 -1.562 -35.468 1.00 67.25 81 PHE A CA 1
ATOM 664 C C . PHE A 1 81 ? 25.270 -1.624 -35.786 1.00 67.25 81 PHE A C 1
ATOM 666 O O . PHE A 1 81 ? 24.465 -1.133 -35.000 1.00 67.25 81 PHE A O 1
ATOM 673 N N . VAL A 1 82 ? 24.868 -2.220 -36.914 1.00 67.12 82 VAL A N 1
ATOM 674 C CA . VAL A 1 82 ? 23.467 -2.193 -37.385 1.00 67.12 82 VAL A CA 1
ATOM 675 C C . VAL A 1 82 ? 22.670 -3.412 -36.918 1.00 67.12 82 VAL A C 1
ATOM 677 O O . VAL A 1 82 ? 21.505 -3.285 -36.537 1.00 67.12 82 VAL A O 1
ATOM 680 N N . PHE A 1 83 ? 23.274 -4.604 -36.937 1.00 64.69 83 PHE A N 1
ATOM 681 C CA . PHE A 1 83 ? 22.559 -5.852 -36.647 1.00 64.69 83 PHE A CA 1
ATOM 682 C C . PHE A 1 83 ? 22.883 -6.433 -35.270 1.00 64.69 83 PHE A C 1
ATOM 684 O O . PHE A 1 83 ? 22.040 -7.127 -34.692 1.00 64.69 83 PHE A O 1
ATOM 691 N N . GLN A 1 84 ? 24.084 -6.173 -34.750 1.00 58.91 84 GLN A N 1
ATOM 692 C CA . GLN A 1 84 ? 24.572 -6.768 -33.505 1.00 58.91 84 GLN A CA 1
ATOM 693 C C . GLN A 1 84 ? 24.498 -5.843 -32.295 1.00 58.91 84 GLN A C 1
ATOM 695 O O . GLN A 1 84 ? 24.457 -6.352 -31.180 1.00 58.91 84 GLN A O 1
ATOM 700 N N . THR A 1 85 ? 24.415 -4.529 -32.499 1.00 57.12 85 THR A N 1
ATOM 701 C CA . THR A 1 85 ? 24.130 -3.576 -31.430 1.00 57.12 85 THR A CA 1
ATOM 702 C C . THR A 1 85 ? 22.611 -3.445 -31.357 1.00 57.12 85 THR A C 1
ATOM 704 O O . THR A 1 85 ? 22.026 -2.703 -32.152 1.00 57.12 85 THR A O 1
ATOM 707 N N . PRO A 1 86 ? 21.903 -4.180 -30.474 1.00 48.00 86 PRO A N 1
ATOM 708 C CA . PRO A 1 86 ? 20.593 -3.703 -30.103 1.00 48.00 86 PRO A CA 1
ATOM 709 C C . PRO A 1 86 ? 20.870 -2.341 -29.469 1.00 48.00 86 PRO A C 1
ATOM 711 O O . PRO A 1 86 ? 21.666 -2.235 -28.542 1.00 48.00 86 PRO A O 1
ATOM 714 N N . ASP A 1 87 ? 20.233 -1.299 -29.984 1.00 48.81 87 ASP A N 1
ATOM 715 C CA . ASP A 1 87 ? 19.964 -0.124 -29.179 1.00 48.81 87 ASP A CA 1
ATOM 716 C C . ASP A 1 87 ? 21.130 0.851 -28.854 1.00 48.81 87 ASP A C 1
ATOM 718 O O . ASP A 1 87 ? 21.498 1.083 -27.704 1.00 48.81 87 ASP A O 1
ATOM 722 N N . ILE A 1 88 ? 21.546 1.652 -29.840 1.00 47.59 88 ILE A N 1
ATOM 723 C CA . ILE A 1 88 ? 22.128 2.985 -29.543 1.00 47.59 88 ILE A CA 1
ATOM 724 C C . ILE A 1 88 ? 21.107 3.861 -28.772 1.00 47.59 88 ILE A C 1
ATOM 726 O O . ILE A 1 88 ? 21.479 4.684 -27.942 1.00 47.59 88 ILE A O 1
ATOM 730 N N . LYS A 1 89 ? 19.797 3.622 -28.960 1.00 46.47 89 LYS A N 1
ATOM 731 C CA . LYS A 1 89 ? 18.722 4.244 -28.164 1.00 46.47 89 LYS A CA 1
ATOM 732 C C . LYS A 1 89 ? 18.573 3.672 -26.750 1.00 46.47 89 LYS A C 1
ATOM 734 O O . LYS A 1 89 ? 18.153 4.411 -25.868 1.00 46.47 89 LYS A O 1
ATOM 739 N N . SER A 1 90 ? 18.911 2.405 -26.508 1.00 45.03 90 SER A N 1
ATOM 740 C CA . SER A 1 90 ? 18.932 1.833 -25.151 1.00 45.03 90 SER A CA 1
ATOM 741 C C . SER A 1 90 ? 20.233 2.061 -24.434 1.00 45.03 90 SER A C 1
ATOM 743 O O . SER A 1 90 ? 20.228 1.859 -23.240 1.00 45.03 90 SER A O 1
ATOM 745 N N . PHE A 1 91 ? 21.320 2.492 -25.068 1.00 42.41 91 PHE A N 1
ATOM 746 C CA . PHE A 1 91 ? 22.446 2.986 -24.276 1.00 42.41 91 PHE A CA 1
ATOM 747 C C . PHE A 1 91 ? 22.012 4.236 -23.495 1.00 42.41 91 PHE A C 1
ATOM 749 O O . PHE A 1 91 ? 22.114 4.271 -22.277 1.00 42.41 91 PHE A O 1
ATOM 756 N N . MET A 1 92 ? 21.346 5.176 -24.175 1.00 45.41 92 MET A N 1
ATOM 757 C CA . MET A 1 92 ? 20.784 6.377 -23.548 1.00 45.41 92 MET A CA 1
ATOM 758 C C . MET A 1 92 ? 19.545 6.081 -22.681 1.00 45.41 92 MET A C 1
ATOM 760 O O . MET A 1 92 ? 19.363 6.689 -21.634 1.00 45.41 92 MET A O 1
ATOM 764 N N . SER A 1 93 ? 18.690 5.121 -23.074 1.00 50.50 93 SER A N 1
ATOM 765 C CA . SER A 1 93 ? 17.541 4.730 -22.240 1.00 50.50 93 SER A CA 1
ATOM 766 C C . SER A 1 93 ? 17.907 3.810 -21.079 1.00 50.50 93 SER A C 1
ATOM 768 O O . SER A 1 93 ? 17.114 3.711 -20.157 1.00 50.50 93 SER A O 1
ATOM 770 N N . ASN A 1 94 ? 19.008 3.057 -21.142 1.00 48.75 94 ASN A N 1
ATOM 771 C CA . ASN A 1 94 ? 19.441 2.199 -20.039 1.00 48.75 94 ASN A CA 1
ATOM 772 C C . ASN A 1 94 ? 20.151 3.010 -18.976 1.00 48.75 94 ASN A C 1
ATOM 774 O O . ASN A 1 94 ? 20.021 2.632 -17.835 1.00 48.75 94 ASN A O 1
ATOM 778 N N . GLU A 1 95 ? 20.823 4.110 -19.308 1.00 44.62 95 GLU A N 1
ATOM 779 C CA . GLU A 1 95 ? 21.381 5.016 -18.299 1.00 44.62 95 GLU A CA 1
ATOM 780 C C . GLU A 1 95 ? 20.251 5.690 -17.500 1.00 44.62 95 GLU A C 1
ATOM 782 O O . GLU A 1 95 ? 20.189 5.547 -16.285 1.00 44.62 95 GLU A O 1
ATOM 787 N N . LEU A 1 96 ? 19.241 6.238 -18.193 1.00 48.50 96 LEU A N 1
ATOM 788 C CA . LEU A 1 96 ? 18.013 6.758 -17.567 1.00 48.50 96 LEU A CA 1
ATOM 789 C C . LEU A 1 96 ? 17.222 5.687 -16.794 1.00 48.50 96 LEU A C 1
ATOM 791 O O . LEU A 1 96 ? 16.710 5.949 -15.712 1.00 48.50 96 LEU A O 1
ATOM 795 N N . LYS A 1 97 ? 17.120 4.460 -17.324 1.00 52.16 97 LYS A N 1
ATOM 796 C CA . LYS A 1 97 ? 16.465 3.352 -16.608 1.00 52.16 97 LYS A CA 1
ATOM 797 C C . LYS A 1 97 ? 17.308 2.798 -15.475 1.00 52.16 97 LYS A C 1
ATOM 799 O O . LYS A 1 97 ? 16.734 2.202 -14.580 1.00 52.16 97 LYS A O 1
ATOM 804 N N . GLN A 1 98 ? 18.629 2.908 -15.536 1.00 54.09 98 GLN A N 1
ATOM 805 C CA . GLN A 1 98 ? 19.528 2.441 -14.494 1.00 54.09 98 GLN A CA 1
ATOM 806 C C . GLN A 1 98 ? 19.490 3.410 -13.319 1.00 54.09 98 GLN A C 1
ATOM 808 O O . GLN A 1 98 ? 19.376 2.931 -12.203 1.00 54.09 98 GLN A O 1
ATOM 813 N N . GLU A 1 99 ? 19.433 4.723 -13.557 1.00 52.47 99 GLU A N 1
ATOM 814 C CA . GLU A 1 99 ? 19.105 5.706 -12.515 1.00 52.47 99 GLU A CA 1
ATOM 815 C C . GLU A 1 99 ? 17.727 5.418 -11.903 1.00 52.47 99 GLU A C 1
ATOM 817 O O . GLU A 1 99 ? 17.620 5.263 -10.691 1.00 52.47 99 GLU A O 1
ATOM 822 N N . GLU A 1 100 ? 16.688 5.211 -12.721 1.00 55.75 100 GLU A N 1
ATOM 823 C CA . GLU A 1 100 ? 15.346 4.869 -12.225 1.00 55.75 100 GLU A CA 1
ATOM 824 C C . GLU A 1 100 ? 15.327 3.520 -11.468 1.00 55.75 100 GLU A C 1
ATOM 826 O O . GLU A 1 100 ? 14.631 3.368 -10.466 1.00 55.75 100 GLU A O 1
ATOM 831 N N . LEU A 1 101 ? 16.089 2.511 -11.907 1.00 56.56 101 LEU A N 1
ATOM 832 C CA . LEU A 1 101 ? 16.221 1.218 -11.223 1.00 56.56 101 LEU A CA 1
ATOM 833 C C . LEU A 1 101 ? 17.010 1.340 -9.922 1.00 56.56 101 LEU A C 1
ATOM 835 O O . LEU A 1 101 ? 16.620 0.722 -8.936 1.00 56.56 101 LEU A O 1
ATOM 839 N N . GLU A 1 102 ? 18.096 2.106 -9.903 1.00 57.72 102 GLU A N 1
ATOM 840 C CA . GLU A 1 102 ? 18.903 2.360 -8.712 1.00 57.72 102 GLU A CA 1
ATOM 841 C C . GLU A 1 102 ? 18.091 3.154 -7.684 1.00 57.72 102 GLU A C 1
ATOM 843 O O . GLU A 1 102 ? 18.027 2.741 -6.526 1.00 57.72 102 GLU A O 1
ATOM 848 N N . GLU A 1 103 ? 17.362 4.192 -8.101 1.00 60.12 103 GLU A N 1
ATOM 849 C CA . GLU A 1 103 ? 16.416 4.921 -7.251 1.00 60.12 103 GLU A CA 1
ATOM 850 C C . GLU A 1 103 ? 15.312 4.003 -6.715 1.00 60.12 103 GLU A C 1
ATOM 852 O O . GLU A 1 103 ? 15.084 3.965 -5.506 1.00 60.12 103 GLU A O 1
ATOM 857 N N . ASN A 1 104 ? 14.685 3.184 -7.566 1.00 63.38 104 ASN A N 1
ATOM 858 C CA . ASN A 1 104 ? 13.661 2.226 -7.140 1.00 63.38 104 ASN A CA 1
ATOM 859 C C . ASN A 1 104 ? 14.210 1.159 -6.177 1.00 63.38 104 ASN A C 1
ATOM 861 O O . ASN A 1 104 ? 13.523 0.751 -5.238 1.00 63.38 104 ASN A O 1
ATOM 865 N N . VAL A 1 105 ? 15.435 0.670 -6.391 1.00 66.75 105 VAL A N 1
ATOM 866 C CA . VAL A 1 105 ? 16.093 -0.307 -5.509 1.00 66.75 105 VAL A CA 1
ATOM 867 C C . VAL A 1 105 ? 16.450 0.338 -4.174 1.00 66.75 105 VAL A C 1
ATOM 869 O O . VAL A 1 105 ? 16.217 -0.270 -3.126 1.00 66.75 105 VAL A O 1
ATOM 872 N N . VAL A 1 106 ? 16.961 1.569 -4.182 1.00 69.00 106 VAL A N 1
ATOM 873 C CA . VAL A 1 106 ? 17.250 2.338 -2.968 1.00 69.00 106 VAL A CA 1
ATOM 874 C C . VAL A 1 106 ? 15.960 2.632 -2.206 1.00 69.00 106 VAL A C 1
ATOM 876 O O . VAL A 1 106 ? 15.917 2.413 -0.997 1.00 69.00 106 VAL A O 1
ATOM 879 N N . GLN A 1 107 ? 14.891 3.047 -2.887 1.00 72.50 107 GLN A N 1
ATOM 880 C CA . GLN A 1 107 ? 13.588 3.304 -2.278 1.00 72.50 107 GLN A CA 1
ATOM 881 C C . GLN A 1 107 ? 13.009 2.032 -1.656 1.00 72.50 107 GLN A C 1
ATOM 883 O O . GLN A 1 107 ? 12.685 2.034 -0.473 1.00 72.50 107 GLN A O 1
ATOM 888 N N . LYS A 1 108 ? 12.973 0.913 -2.394 1.00 72.38 108 LYS A N 1
ATOM 889 C CA . LYS A 1 108 ? 12.525 -0.380 -1.850 1.00 72.38 108 LYS A CA 1
ATOM 890 C C . LYS A 1 108 ? 13.366 -0.826 -0.661 1.00 72.38 108 LYS A C 1
ATOM 892 O O . LYS A 1 108 ? 12.818 -1.304 0.327 1.00 72.38 108 LYS A O 1
ATOM 897 N N . SER A 1 109 ? 14.684 -0.644 -0.725 1.00 70.06 109 SER A N 1
ATOM 898 C CA . SER A 1 109 ? 15.580 -0.976 0.387 1.00 70.06 109 SER A CA 1
ATOM 899 C C . SER A 1 109 ? 15.286 -0.113 1.614 1.00 70.06 109 SER A C 1
ATOM 901 O O . SER A 1 109 ? 15.224 -0.638 2.723 1.00 70.06 109 SER A O 1
ATOM 903 N N . ARG A 1 110 ? 15.031 1.190 1.430 1.00 75.00 110 ARG A N 1
ATOM 904 C CA . ARG A 1 110 ? 14.596 2.090 2.510 1.00 75.00 110 ARG A CA 1
ATOM 905 C C . ARG A 1 110 ? 13.262 1.647 3.106 1.00 75.00 110 ARG A C 1
ATOM 907 O O . ARG A 1 110 ? 13.172 1.575 4.326 1.00 75.00 110 ARG A O 1
ATOM 914 N N . THR A 1 111 ? 12.276 1.283 2.284 1.00 77.19 111 THR A N 1
ATOM 915 C CA . THR A 1 111 ? 10.984 0.753 2.753 1.00 77.19 111 THR A CA 1
ATOM 916 C C . THR A 1 111 ? 11.160 -0.533 3.561 1.00 77.19 111 THR A C 1
ATOM 918 O O . THR A 1 111 ? 10.577 -0.667 4.631 1.00 77.19 111 THR A O 1
ATOM 921 N N . VAL A 1 112 ? 12.004 -1.468 3.110 1.00 78.31 112 VAL A N 1
ATOM 922 C CA . VAL A 1 112 ? 12.282 -2.712 3.850 1.00 78.31 112 VAL A CA 1
ATOM 923 C C . VAL A 1 112 ? 12.957 -2.424 5.189 1.00 78.31 112 VAL A C 1
ATOM 925 O O . VAL A 1 112 ? 12.563 -3.001 6.202 1.00 78.31 112 VAL A O 1
ATOM 928 N N . VAL A 1 113 ? 13.953 -1.535 5.218 1.00 79.88 113 VAL A N 1
ATOM 929 C CA . VAL A 1 113 ? 14.632 -1.137 6.461 1.00 79.88 113 VAL A CA 1
ATOM 930 C C . VAL A 1 113 ? 13.647 -0.478 7.426 1.00 79.88 113 VAL A C 1
ATOM 932 O O . VAL A 1 113 ? 13.646 -0.813 8.610 1.00 79.88 113 VAL A O 1
ATOM 935 N N . ASP A 1 114 ? 12.784 0.406 6.927 1.00 80.88 114 ASP A N 1
ATOM 936 C CA . ASP A 1 114 ? 11.765 1.080 7.728 1.00 80.88 114 ASP A CA 1
ATOM 937 C C . ASP A 1 114 ? 10.762 0.081 8.326 1.00 80.88 114 ASP A C 1
ATOM 939 O O . ASP A 1 114 ? 10.623 0.014 9.548 1.00 80.88 114 ASP A O 1
ATOM 943 N N . LEU A 1 115 ? 10.171 -0.796 7.508 1.00 82.00 115 LEU A N 1
ATOM 944 C CA . LEU A 1 115 ? 9.250 -1.841 7.971 1.00 82.00 115 LEU A CA 1
ATOM 945 C C . LEU A 1 115 ? 9.912 -2.804 8.962 1.00 82.00 115 LEU A C 1
ATOM 947 O O . LEU A 1 115 ? 9.318 -3.158 9.980 1.00 82.00 115 LEU A O 1
ATOM 951 N N . THR A 1 116 ? 11.163 -3.193 8.710 1.00 80.50 116 THR A N 1
ATOM 952 C CA . THR A 1 116 ? 11.924 -4.048 9.633 1.00 80.50 116 THR A CA 1
ATOM 953 C C . THR A 1 116 ? 12.134 -3.344 10.973 1.00 80.50 116 THR A C 1
ATOM 955 O O . THR A 1 116 ? 11.973 -3.962 12.024 1.00 80.50 116 THR A O 1
ATOM 958 N N . SER A 1 117 ? 12.443 -2.044 10.961 1.00 83.69 117 SER A N 1
ATOM 959 C CA . SER A 1 117 ? 12.607 -1.256 12.186 1.00 83.69 117 SER A CA 1
ATOM 960 C C . SER A 1 117 ? 11.297 -1.110 12.968 1.00 83.69 117 SER A C 1
ATOM 962 O O . SER A 1 117 ? 11.300 -1.226 14.197 1.00 83.69 117 SER A O 1
ATOM 964 N N . LYS A 1 118 ? 10.165 -0.950 12.271 1.00 84.75 118 LYS A N 1
ATOM 965 C CA . LYS A 1 118 ? 8.825 -0.911 12.870 1.00 84.75 118 LYS A CA 1
ATOM 966 C C . LYS A 1 118 ? 8.469 -2.253 13.505 1.00 84.75 118 LYS A C 1
ATOM 968 O O . LYS A 1 118 ? 8.096 -2.287 14.671 1.00 84.75 118 LYS A O 1
ATOM 973 N N . LEU A 1 119 ? 8.682 -3.368 12.805 1.00 85.62 119 LEU A N 1
ATOM 974 C CA . LEU A 1 119 ? 8.461 -4.717 13.344 1.00 85.62 119 LEU A CA 1
ATOM 975 C C . LEU A 1 119 ? 9.354 -5.032 14.551 1.00 85.62 119 LEU A C 1
ATOM 977 O O . LEU A 1 119 ? 8.887 -5.604 15.536 1.00 85.62 119 LEU A O 1
ATOM 981 N N . LEU A 1 120 ? 10.628 -4.635 14.508 1.00 84.75 120 LEU A N 1
ATOM 982 C CA . LEU A 1 120 ? 11.537 -4.785 15.645 1.00 84.75 120 LEU A CA 1
ATOM 983 C C . LEU A 1 120 ? 11.049 -3.965 16.847 1.00 84.75 120 LEU A C 1
ATOM 985 O O . LEU A 1 120 ? 11.049 -4.460 17.972 1.00 84.75 120 LEU A O 1
ATOM 989 N N . THR A 1 121 ? 10.560 -2.749 16.591 1.00 85.44 121 THR A N 1
ATOM 990 C CA . THR A 1 121 ? 9.947 -1.880 17.602 1.00 85.44 121 THR A CA 1
ATOM 991 C C . THR A 1 121 ? 8.683 -2.504 18.193 1.00 85.44 121 THR A C 1
ATOM 993 O O . THR A 1 121 ? 8.501 -2.440 19.410 1.00 85.44 121 THR A O 1
ATOM 996 N N . VAL A 1 122 ? 7.834 -3.143 17.375 1.00 85.75 122 VAL A N 1
ATOM 997 C CA . VAL A 1 122 ? 6.668 -3.899 17.863 1.00 85.75 122 VAL A CA 1
ATOM 998 C C . VAL A 1 122 ? 7.115 -4.994 18.819 1.00 85.75 122 VAL A C 1
ATOM 1000 O O . VAL A 1 122 ? 6.628 -5.056 19.941 1.00 85.75 122 VAL A O 1
ATOM 1003 N N . ASN A 1 123 ? 8.073 -5.823 18.404 1.00 83.50 123 ASN A N 1
ATOM 1004 C CA . ASN A 1 123 ? 8.548 -6.957 19.194 1.00 83.50 123 ASN A CA 1
ATOM 1005 C C . ASN A 1 123 ? 9.161 -6.505 20.537 1.00 83.50 123 ASN A C 1
ATOM 1007 O O . ASN A 1 123 ? 8.811 -7.007 21.607 1.00 83.50 123 ASN A O 1
ATOM 1011 N N . GLN A 1 124 ? 10.008 -5.473 20.502 1.00 83.06 124 GLN A N 1
ATOM 1012 C CA . GLN A 1 124 ? 10.584 -4.874 21.708 1.00 83.06 124 GLN A CA 1
ATOM 1013 C C . GLN A 1 124 ? 9.521 -4.268 22.629 1.00 83.06 124 GLN A C 1
ATOM 1015 O O . GLN A 1 124 ? 9.583 -4.472 23.835 1.00 83.06 124 GLN A O 1
ATOM 1020 N N . SER A 1 125 ? 8.535 -3.557 22.082 1.00 80.12 125 SER A N 1
ATOM 1021 C CA . SER A 1 125 ? 7.491 -2.928 22.899 1.00 80.12 125 SER A CA 1
ATOM 1022 C C . SER A 1 125 ? 6.543 -3.971 23.492 1.00 80.12 125 SER A C 1
ATOM 1024 O O . SER A 1 125 ? 6.227 -3.893 24.670 1.00 80.12 125 SER A O 1
ATOM 1026 N N . MET A 1 126 ? 6.154 -4.996 22.729 1.00 74.81 126 MET A N 1
ATOM 1027 C CA . MET A 1 126 ? 5.268 -6.060 23.215 1.00 74.81 126 MET A CA 1
ATOM 1028 C C . MET A 1 126 ? 5.862 -6.829 24.395 1.00 74.81 126 MET A C 1
ATOM 1030 O O . MET A 1 126 ? 5.160 -7.108 25.361 1.00 74.81 126 MET A O 1
ATOM 1034 N N . SER A 1 127 ? 7.167 -7.115 24.365 1.00 69.50 127 SER A N 1
ATOM 1035 C CA . SER A 1 127 ? 7.843 -7.752 25.506 1.00 69.50 127 SER A CA 1
ATOM 1036 C C . SER A 1 127 ? 7.889 -6.878 26.767 1.00 69.50 127 SER A C 1
ATOM 1038 O O . SER A 1 127 ? 7.936 -7.412 27.871 1.00 69.50 127 SER A O 1
ATOM 1040 N N . GLN A 1 128 ? 7.840 -5.550 26.625 1.00 69.06 128 GLN A N 1
ATOM 1041 C CA . GLN A 1 128 ? 7.829 -4.604 27.748 1.00 69.06 128 GLN A CA 1
ATOM 1042 C C . GLN A 1 128 ? 6.420 -4.372 28.309 1.00 69.06 128 GLN A C 1
ATOM 1044 O O . GLN A 1 128 ? 6.276 -4.098 29.495 1.00 69.06 128 GLN A O 1
ATOM 1049 N N . LEU A 1 129 ? 5.386 -4.517 27.475 1.00 66.38 129 LEU A N 1
ATOM 1050 C CA . LEU A 1 129 ? 3.987 -4.253 27.828 1.00 66.38 129 LEU A CA 1
ATOM 1051 C C . LEU A 1 129 ? 3.322 -5.403 28.608 1.00 66.38 129 LEU A C 1
ATOM 1053 O O . LEU A 1 129 ? 2.208 -5.235 29.089 1.00 66.38 129 LEU A O 1
ATOM 1057 N N . TYR A 1 130 ? 3.994 -6.545 28.793 1.00 58.50 130 TYR A N 1
ATOM 1058 C CA . TYR A 1 130 ? 3.427 -7.774 29.377 1.00 58.50 130 TYR A CA 1
ATOM 1059 C C . TYR A 1 130 ? 2.858 -7.630 30.812 1.00 58.50 130 TYR A C 1
ATOM 1061 O O . TYR A 1 130 ? 2.227 -8.560 31.299 1.00 58.50 130 TYR A O 1
ATOM 1069 N N . GLY A 1 131 ? 3.066 -6.495 31.494 1.00 58.03 131 GLY A N 1
ATOM 1070 C CA . GLY A 1 131 ? 2.506 -6.212 32.826 1.00 58.03 131 GLY A CA 1
ATOM 1071 C C . GLY A 1 131 ? 1.707 -4.908 32.960 1.00 58.03 131 GLY A C 1
ATOM 1072 O O . GLY A 1 131 ? 1.230 -4.618 34.049 1.00 58.03 131 GLY A O 1
ATOM 1073 N N . GLU A 1 132 ? 1.570 -4.097 31.904 1.00 59.12 132 GLU A N 1
ATOM 1074 C CA . GLU A 1 132 ? 0.806 -2.828 31.961 1.00 59.12 132 GLU A CA 1
ATOM 1075 C C . GLU A 1 132 ? -0.667 -2.988 31.574 1.00 59.12 132 GLU A C 1
ATOM 1077 O O . GLU A 1 132 ? -1.498 -2.128 31.871 1.00 59.12 132 GLU A O 1
ATOM 1082 N N . TRP A 1 133 ? -0.988 -4.090 30.907 1.00 62.00 133 TRP A N 1
ATOM 1083 C CA . TRP A 1 133 ? -2.316 -4.393 30.413 1.00 62.00 133 TRP A CA 1
ATOM 1084 C C . TRP A 1 133 ? -2.798 -5.602 31.207 1.00 62.00 133 TRP A C 1
ATOM 1086 O O . TRP A 1 133 ? -2.677 -6.733 30.765 1.00 62.00 133 TRP A O 1
ATOM 1096 N N . GLU A 1 134 ? -3.257 -5.374 32.433 1.00 57.19 134 GLU A N 1
ATOM 1097 C CA . GLU A 1 134 ? -4.105 -6.317 33.163 1.00 57.19 134 GLU A CA 1
ATOM 1098 C C . GLU A 1 134 ? -5.523 -5.748 33.084 1.00 57.19 134 GLU A C 1
ATOM 1100 O O . GLU A 1 134 ? -5.798 -4.659 33.590 1.00 57.19 134 GLU A O 1
ATOM 1105 N N . LEU A 1 135 ? -6.409 -6.430 32.358 1.00 58.03 135 LEU A N 1
ATOM 1106 C CA . LEU A 1 135 ? -7.818 -6.060 32.274 1.00 58.03 135 LEU A CA 1
ATOM 1107 C C . LEU A 1 135 ? -8.624 -7.048 33.111 1.00 58.03 135 LEU A C 1
ATOM 1109 O O . LEU A 1 135 ? -9.075 -8.066 32.595 1.00 58.03 135 LEU A O 1
ATOM 1113 N N . ASP A 1 136 ? -8.818 -6.732 34.388 1.00 53.97 136 ASP A N 1
ATOM 1114 C CA . ASP A 1 136 ? -9.930 -7.316 35.140 1.00 53.97 136 ASP A CA 1
ATOM 1115 C C . ASP A 1 136 ? -11.251 -6.692 34.650 1.00 53.97 136 ASP A C 1
ATOM 1117 O O . ASP A 1 136 ? -11.325 -5.479 34.417 1.00 53.97 136 ASP A O 1
ATOM 1121 N N . ASP A 1 137 ? -12.272 -7.538 34.457 1.00 58.84 137 ASP A N 1
ATOM 1122 C CA . ASP A 1 137 ? -13.635 -7.220 33.998 1.00 58.84 137 ASP A CA 1
ATOM 1123 C C . ASP A 1 137 ? -13.701 -6.140 32.898 1.00 58.84 137 ASP A C 1
ATOM 1125 O O . ASP A 1 137 ? -14.145 -4.995 33.089 1.00 58.84 137 ASP A O 1
ATOM 1129 N N . PHE A 1 138 ? -13.258 -6.507 31.691 1.00 67.75 138 PHE A N 1
ATOM 1130 C CA . PHE A 1 138 ? -13.418 -5.640 30.529 1.00 67.75 138 PHE A CA 1
ATOM 1131 C C . PHE A 1 138 ? -14.901 -5.452 30.193 1.00 67.75 138 PHE A C 1
ATOM 1133 O O . PHE A 1 138 ? -15.638 -6.411 29.980 1.00 67.75 138 PHE A O 1
ATOM 1140 N N . ASP A 1 139 ? -15.325 -4.192 30.095 1.00 70.62 139 ASP A N 1
ATOM 1141 C CA . ASP A 1 139 ? -16.659 -3.864 29.598 1.00 70.62 139 ASP A CA 1
ATOM 1142 C C . ASP A 1 139 ? -16.559 -3.688 28.080 1.00 70.62 139 ASP A C 1
ATOM 1144 O O . ASP A 1 139 ? -15.787 -2.860 27.594 1.00 70.62 139 ASP A O 1
ATOM 1148 N N . TYR A 1 140 ? -17.326 -4.499 27.352 1.00 72.75 140 TYR A N 1
ATOM 1149 C CA . TYR A 1 140 ? -17.334 -4.587 25.891 1.00 72.75 140 TYR A CA 1
ATOM 1150 C C . TYR A 1 140 ? -18.135 -3.460 25.214 1.00 72.75 140 TYR A C 1
ATOM 1152 O O . TYR A 1 140 ? -18.453 -3.550 24.029 1.00 72.75 140 TYR A O 1
ATOM 1160 N N . SER A 1 141 ? -18.466 -2.386 25.935 1.00 79.81 141 SER A N 1
ATOM 1161 C CA . SER A 1 141 ? -19.041 -1.182 25.337 1.00 79.81 141 SER A CA 1
ATOM 1162 C C . SER A 1 141 ? -18.119 -0.575 24.265 1.00 79.81 141 SER A C 1
ATOM 1164 O O . SER A 1 141 ? -16.894 -0.534 24.417 1.00 79.81 141 SER A O 1
ATOM 1166 N N . PHE A 1 142 ? -18.714 -0.066 23.175 1.00 78.88 142 PHE A N 1
ATOM 1167 C CA . PHE A 1 142 ? -17.975 0.491 22.033 1.00 78.88 142 PHE A CA 1
ATOM 1168 C C . PHE A 1 142 ? -16.963 1.563 22.453 1.00 78.88 142 PHE A C 1
ATOM 1170 O O . PHE A 1 142 ? -15.801 1.517 22.050 1.00 78.88 142 PHE A O 1
ATOM 1177 N N . GLU A 1 143 ? -17.369 2.502 23.312 1.00 80.88 143 GLU A N 1
ATOM 1178 C CA . GLU A 1 143 ? -16.488 3.581 23.765 1.00 80.88 143 GLU A CA 1
ATOM 1179 C C . GLU A 1 143 ? -15.272 3.065 24.539 1.00 80.88 143 GLU A C 1
ATOM 1181 O O . GLU A 1 143 ? -14.160 3.569 24.352 1.00 80.88 143 GLU A O 1
ATOM 1186 N N . LYS A 1 144 ? -15.462 2.062 25.406 1.00 82.25 144 LYS A N 1
ATOM 1187 C CA . LYS A 1 144 ? -14.379 1.503 26.218 1.00 82.25 144 LYS A CA 1
ATOM 1188 C C . LYS A 1 144 ? -13.446 0.650 25.364 1.00 82.25 144 LYS A C 1
ATOM 1190 O O . LYS A 1 144 ? -12.229 0.786 25.498 1.00 82.25 144 LYS A O 1
ATOM 1195 N N . TYR A 1 145 ? -13.988 -0.147 24.441 1.00 84.38 145 TYR A N 1
ATOM 1196 C CA . TYR A 1 145 ? -13.191 -0.866 23.447 1.00 84.38 145 TYR A CA 1
ATOM 1197 C C . TYR A 1 145 ? -12.354 0.093 22.605 1.00 84.38 145 TYR A C 1
ATOM 1199 O O . TYR A 1 145 ? -11.129 -0.016 22.589 1.00 84.38 145 TYR A O 1
ATOM 1207 N N . ARG A 1 146 ? -12.998 1.087 21.981 1.00 84.94 146 ARG A N 1
ATOM 1208 C CA . ARG A 1 146 ? -12.333 2.083 21.140 1.00 84.94 146 ARG A CA 1
ATOM 1209 C C . ARG A 1 146 ? -11.220 2.794 21.901 1.00 84.94 146 ARG A C 1
ATOM 1211 O O . ARG A 1 146 ? -10.112 2.872 21.390 1.00 84.94 146 ARG A O 1
ATOM 1218 N N . ARG A 1 147 ? -11.487 3.281 23.118 1.00 84.75 147 ARG A N 1
ATOM 1219 C CA . ARG A 1 147 ? -10.494 4.008 23.926 1.00 84.75 147 ARG A CA 1
ATOM 1220 C C . ARG A 1 147 ? -9.283 3.142 24.274 1.00 84.75 147 ARG A C 1
ATOM 1222 O O . ARG A 1 147 ? -8.155 3.626 24.230 1.00 84.75 147 ARG A O 1
ATOM 1229 N N . ASN A 1 148 ? -9.502 1.878 24.635 1.00 85.12 148 ASN A N 1
ATOM 1230 C CA . ASN A 1 148 ? -8.407 0.975 24.987 1.00 85.12 148 ASN A CA 1
ATOM 1231 C C . ASN A 1 148 ? -7.602 0.549 23.759 1.00 85.12 148 ASN A C 1
ATOM 1233 O O . ASN A 1 148 ? -6.374 0.540 23.823 1.00 85.12 148 ASN A O 1
ATOM 1237 N N . LEU A 1 149 ? -8.276 0.283 22.638 1.00 87.19 149 LEU A N 1
ATOM 1238 C CA . LEU A 1 149 ? -7.622 0.004 21.366 1.00 87.19 149 LEU A CA 1
ATOM 1239 C C . LEU A 1 149 ? -6.804 1.209 20.881 1.00 87.19 149 LEU A C 1
ATOM 1241 O O . LEU A 1 149 ? -5.662 1.047 20.464 1.00 87.19 149 LEU A O 1
ATOM 1245 N N . GLU A 1 150 ? -7.360 2.417 20.978 1.00 87.75 150 GLU A N 1
ATOM 1246 C CA . GLU A 1 150 ? -6.681 3.668 20.630 1.00 87.75 150 GLU A CA 1
ATOM 1247 C C . GLU A 1 150 ? -5.417 3.852 21.471 1.00 87.75 150 GLU A C 1
ATOM 1249 O O . GLU A 1 150 ? -4.338 3.995 20.907 1.00 87.75 150 GLU A O 1
ATOM 1254 N N . LYS A 1 151 ? -5.515 3.720 22.801 1.00 85.88 151 LYS A N 1
ATOM 1255 C CA . LYS A 1 151 ? -4.360 3.798 23.712 1.00 85.88 151 LYS A CA 1
ATOM 1256 C C . LYS A 1 151 ? -3.291 2.745 23.388 1.00 85.88 151 LYS A C 1
ATOM 1258 O O . LYS A 1 151 ? -2.090 3.021 23.437 1.00 85.88 151 LYS A O 1
ATOM 1263 N N . TYR A 1 152 ? -3.722 1.525 23.074 1.00 86.56 152 TYR A N 1
ATOM 1264 C CA . TYR A 1 152 ? -2.829 0.424 22.728 1.00 86.56 152 TYR A CA 1
ATOM 1265 C C . TYR A 1 152 ? -2.079 0.707 21.423 1.00 86.56 152 TYR A C 1
ATOM 1267 O O . TYR A 1 152 ? -0.850 0.644 21.390 1.00 86.56 152 TYR A O 1
ATOM 1275 N N . LEU A 1 153 ? -2.793 1.100 20.367 1.00 88.38 153 LEU A N 1
ATOM 1276 C CA . LEU A 1 153 ? -2.195 1.404 19.070 1.00 88.38 153 LEU A CA 1
ATOM 1277 C C . LEU A 1 153 ? -1.350 2.684 19.102 1.00 88.38 153 LEU A C 1
ATOM 1279 O O . LEU A 1 153 ? -0.293 2.721 18.474 1.00 88.38 153 LEU A O 1
ATOM 1283 N N . GLU A 1 154 ? -1.751 3.703 19.867 1.00 85.12 154 GLU A N 1
ATOM 1284 C CA . GLU A 1 154 ? -1.028 4.973 20.009 1.00 85.12 154 GLU A CA 1
ATOM 1285 C C . GLU A 1 154 ? 0.413 4.762 20.497 1.00 85.12 154 GLU A C 1
ATOM 1287 O O . GLU A 1 154 ? 1.340 5.396 19.988 1.00 85.12 154 GLU A O 1
ATOM 1292 N N . THR A 1 155 ? 0.633 3.778 21.376 1.00 83.62 155 THR A N 1
ATOM 1293 C CA . THR A 1 155 ? 1.970 3.384 21.860 1.00 83.62 155 THR A CA 1
ATOM 1294 C C . THR A 1 155 ? 2.930 3.031 20.715 1.00 83.62 155 THR A C 1
ATOM 1296 O O . THR A 1 155 ? 4.131 3.314 20.789 1.00 83.62 155 THR A O 1
ATOM 1299 N N . PHE A 1 156 ? 2.416 2.430 19.640 1.00 86.12 156 PHE A N 1
ATOM 1300 C CA . PHE A 1 156 ? 3.192 2.086 18.448 1.00 86.12 156 PHE A CA 1
ATOM 1301 C C . PHE A 1 156 ? 3.183 3.227 17.430 1.00 86.12 156 PHE A C 1
ATOM 1303 O O . PHE A 1 156 ? 4.236 3.577 16.898 1.00 86.12 156 PHE A O 1
ATOM 1310 N N . CYS A 1 157 ? 2.025 3.854 17.204 1.00 85.56 157 CYS A N 1
ATOM 1311 C CA . CYS A 1 157 ? 1.859 4.942 16.244 1.00 85.56 157 CYS A CA 1
ATOM 1312 C C . CYS A 1 157 ? 2.789 6.130 16.536 1.00 85.56 157 CYS A C 1
ATOM 1314 O O . CYS A 1 157 ? 3.439 6.631 15.619 1.00 85.56 157 CYS A O 1
ATOM 1316 N N . VAL A 1 158 ? 2.956 6.510 17.810 1.00 84.50 158 VAL A N 1
ATOM 1317 C CA . VAL A 1 158 ? 3.902 7.562 18.225 1.00 84.50 158 VAL A CA 1
ATOM 1318 C C . VAL A 1 158 ? 5.339 7.200 17.842 1.00 84.50 158 VAL A C 1
ATOM 1320 O O . VAL A 1 158 ? 6.067 8.035 17.310 1.00 84.50 158 VAL A O 1
ATOM 1323 N N . LYS A 1 159 ? 5.752 5.941 18.045 1.00 83.19 159 LYS A N 1
ATOM 1324 C CA . LYS A 1 159 ? 7.101 5.471 17.676 1.00 83.19 159 LYS A CA 1
ATOM 1325 C C . LYS A 1 159 ? 7.299 5.403 16.162 1.00 83.19 159 LYS A C 1
ATOM 1327 O O . LYS A 1 159 ? 8.422 5.546 15.686 1.00 83.19 159 LYS A O 1
ATOM 1332 N N . PHE A 1 160 ? 6.224 5.184 15.411 1.00 83.00 160 PHE A N 1
ATOM 1333 C CA . PHE A 1 160 ? 6.240 5.163 13.949 1.00 83.00 160 PHE A CA 1
ATOM 1334 C C . PHE A 1 160 ? 6.118 6.561 13.331 1.00 83.00 160 PHE A C 1
ATOM 1336 O O . PHE A 1 160 ? 6.342 6.699 12.130 1.00 83.00 160 PHE A O 1
ATOM 1343 N N . GLY A 1 161 ? 5.788 7.584 14.129 1.00 80.12 161 GLY A N 1
ATOM 1344 C CA . GLY A 1 161 ? 5.527 8.942 13.651 1.00 80.12 161 GLY A CA 1
ATOM 1345 C C . GLY A 1 161 ? 4.272 9.034 12.780 1.00 80.12 161 GLY A C 1
ATOM 1346 O O . GLY A 1 161 ? 4.244 9.813 11.832 1.00 80.12 161 GLY A O 1
ATOM 1347 N N . ILE A 1 162 ? 3.263 8.208 13.067 1.00 85.31 162 ILE A N 1
ATOM 1348 C CA . ILE A 1 162 ? 1.989 8.167 12.338 1.00 85.31 162 ILE A CA 1
ATOM 1349 C C . ILE A 1 162 ? 0.835 8.521 13.276 1.00 85.31 162 ILE A C 1
ATOM 1351 O O . ILE A 1 162 ? 0.881 8.251 14.475 1.00 85.31 162 ILE A O 1
ATOM 1355 N N . HIS A 1 163 ? -0.221 9.101 12.720 1.00 85.19 163 HIS A N 1
ATOM 1356 C CA . HIS A 1 163 ? -1.453 9.420 13.429 1.00 85.19 163 HIS A CA 1
ATOM 1357 C C . HIS A 1 163 ? -2.543 8.408 13.091 1.00 85.19 163 HIS A C 1
ATOM 1359 O O . HIS A 1 163 ? -2.672 7.982 11.943 1.00 85.19 163 HIS A O 1
ATOM 1365 N N . LEU A 1 164 ? -3.329 8.047 14.102 1.00 87.25 164 LEU A N 1
ATOM 1366 C CA . LEU A 1 164 ? -4.415 7.080 14.013 1.00 87.25 164 LEU A CA 1
ATOM 1367 C C . LEU A 1 164 ? -5.761 7.785 14.192 1.00 87.25 164 LEU A C 1
ATOM 1369 O O . LEU A 1 164 ? -5.920 8.593 15.105 1.00 87.25 164 LEU A O 1
ATOM 1373 N N . TYR A 1 165 ? -6.737 7.431 13.361 1.00 88.81 165 TYR A N 1
ATOM 1374 C CA . TYR A 1 165 ? -8.136 7.823 13.511 1.00 88.81 165 TYR A CA 1
ATOM 1375 C C . TYR A 1 165 ? -9.025 6.588 13.413 1.00 88.81 165 TYR A C 1
ATOM 1377 O O . TYR A 1 165 ? -8.843 5.757 12.525 1.00 88.81 165 TYR A O 1
ATOM 1385 N N . LEU A 1 166 ? -9.988 6.471 14.324 1.00 89.56 166 LEU A N 1
ATOM 1386 C CA . LEU A 1 166 ? -10.915 5.344 14.402 1.00 89.56 166 LEU A CA 1
ATOM 1387 C C . LEU A 1 166 ? -12.345 5.857 14.225 1.00 89.56 166 LEU A C 1
ATOM 1389 O O . LEU A 1 166 ? -12.797 6.706 14.997 1.00 89.56 166 LEU A O 1
ATOM 1393 N N . TYR A 1 167 ? -13.050 5.324 13.232 1.00 90.25 167 TYR A N 1
ATOM 1394 C CA . TYR A 1 167 ? -14.446 5.638 12.940 1.00 90.25 167 TYR A CA 1
ATOM 1395 C C . TYR A 1 167 ? -15.302 4.386 13.103 1.00 90.25 167 TYR A C 1
ATOM 1397 O O . TYR A 1 167 ? -14.929 3.314 12.632 1.00 90.25 167 TYR A O 1
ATOM 1405 N N . GLU A 1 168 ? -16.444 4.516 13.769 1.00 90.19 168 GLU A N 1
ATOM 1406 C CA . GLU A 1 168 ? -17.387 3.412 13.951 1.00 90.19 168 GLU A CA 1
ATOM 1407 C C . GLU A 1 168 ? -18.086 3.060 12.639 1.00 90.19 168 GLU A C 1
ATOM 1409 O O . GLU A 1 168 ? -18.497 3.945 11.887 1.00 90.19 168 GLU A O 1
ATOM 1414 N N . ILE A 1 169 ? -18.242 1.764 12.384 1.00 91.19 169 ILE A N 1
ATOM 1415 C CA . ILE A 1 169 ? -19.157 1.239 11.378 1.00 91.19 169 ILE A CA 1
ATOM 1416 C C . ILE A 1 169 ? -20.187 0.410 12.141 1.00 91.19 169 ILE A C 1
ATOM 1418 O O . ILE A 1 169 ? -19.850 -0.607 12.737 1.00 91.19 169 ILE A O 1
ATOM 1422 N N . GLU A 1 170 ? -21.451 0.816 12.122 1.00 88.38 170 GLU A N 1
ATOM 1423 C CA . GLU A 1 170 ? -22.502 0.036 12.776 1.00 88.38 170 GLU A CA 1
ATOM 1424 C C . GLU A 1 170 ? -22.661 -1.340 12.102 1.00 88.38 170 GLU A C 1
ATOM 1426 O O . GLU A 1 170 ? -22.733 -1.454 10.871 1.00 88.38 170 GLU A O 1
ATOM 1431 N N . GLN A 1 171 ? -22.708 -2.399 12.915 1.00 84.00 171 GLN A N 1
ATOM 1432 C CA . GLN A 1 171 ? -22.963 -3.764 12.454 1.00 84.00 171 GLN A CA 1
ATOM 1433 C C . GLN A 1 171 ? -24.420 -3.914 12.011 1.00 84.00 171 GLN A C 1
ATOM 1435 O O . GLN A 1 171 ? -25.335 -3.451 12.688 1.00 84.00 171 GLN A O 1
ATOM 1440 N N . ASN A 1 172 ? -24.637 -4.585 10.881 1.00 87.50 172 ASN A N 1
ATOM 1441 C CA . ASN A 1 172 ? -25.974 -4.900 10.398 1.00 87.50 172 ASN A CA 1
ATOM 1442 C C . ASN A 1 172 ? -25.959 -6.212 9.603 1.00 87.50 172 ASN A C 1
ATOM 1444 O O . ASN A 1 172 ? -25.038 -6.447 8.823 1.00 87.50 172 ASN A O 1
ATOM 1448 N N . GLU A 1 173 ? -26.967 -7.063 9.808 1.00 85.31 173 GLU A N 1
ATOM 1449 C CA . GLU A 1 173 ? -27.128 -8.326 9.071 1.00 85.31 173 GLU A CA 1
ATOM 1450 C C . GLU A 1 173 ? -27.578 -8.095 7.620 1.00 85.31 173 GLU A C 1
ATOM 1452 O O . GLU A 1 173 ? -27.320 -8.921 6.746 1.00 85.31 173 GLU A O 1
ATOM 1457 N N . ASN A 1 174 ? -28.246 -6.970 7.351 1.00 90.69 174 ASN A N 1
ATOM 1458 C CA . ASN A 1 174 ? -28.653 -6.577 6.011 1.00 90.69 174 ASN A CA 1
ATOM 1459 C C . ASN A 1 174 ? -27.475 -5.921 5.272 1.00 90.69 174 ASN A C 1
ATOM 1461 O O . ASN A 1 174 ? -27.013 -4.846 5.658 1.00 90.69 174 ASN A O 1
ATOM 1465 N N . GLU A 1 175 ? -27.022 -6.541 4.176 1.00 87.00 175 GLU A N 1
ATOM 1466 C CA . GLU A 1 175 ? -25.897 -6.056 3.360 1.00 87.00 175 GLU A CA 1
ATOM 1467 C C . GLU A 1 175 ? -26.093 -4.618 2.856 1.00 87.00 175 GLU A C 1
ATOM 1469 O O . GLU A 1 175 ? -25.138 -3.840 2.815 1.00 87.00 175 GLU A O 1
ATOM 1474 N N . ASP A 1 176 ? -27.320 -4.234 2.494 1.00 89.44 176 ASP A N 1
ATOM 1475 C CA . ASP A 1 176 ? -27.592 -2.888 1.982 1.00 89.44 176 ASP A CA 1
ATOM 1476 C C . ASP A 1 176 ? -27.497 -1.829 3.091 1.00 89.44 176 ASP A C 1
ATOM 1478 O O . ASP A 1 176 ? -26.955 -0.743 2.869 1.00 89.44 176 ASP A O 1
ATOM 1482 N N . GLU A 1 177 ? -27.964 -2.152 4.300 1.00 90.00 177 GLU A N 1
ATOM 1483 C CA . GLU A 1 177 ? -27.836 -1.272 5.468 1.00 90.00 177 GLU A CA 1
ATOM 1484 C C . GLU A 1 177 ? -26.382 -1.198 5.940 1.00 90.00 177 GLU A C 1
ATOM 1486 O O . GLU A 1 177 ? -25.871 -0.110 6.199 1.00 90.00 177 GLU A O 1
ATOM 1491 N N . PHE A 1 178 ? -25.665 -2.325 5.948 1.00 88.94 178 PHE A N 1
ATOM 1492 C CA . PHE A 1 178 ? -24.239 -2.353 6.257 1.00 88.94 178 PHE A CA 1
ATOM 1493 C C . PHE A 1 178 ? -23.420 -1.499 5.277 1.00 88.94 178 PHE A C 1
ATOM 1495 O O . PHE A 1 178 ? -22.536 -0.740 5.684 1.00 88.94 178 PHE A O 1
ATOM 1502 N N . ARG A 1 179 ? -23.749 -1.544 3.981 1.00 91.00 179 ARG A N 1
ATOM 1503 C CA . ARG A 1 179 ? -23.118 -0.682 2.974 1.00 91.00 179 ARG A CA 1
ATOM 1504 C C . ARG A 1 179 ? -23.387 0.800 3.233 1.00 91.00 179 ARG A C 1
ATOM 1506 O O . ARG A 1 179 ? -22.477 1.618 3.062 1.00 91.00 179 ARG A O 1
ATOM 1513 N N . GLU A 1 180 ? -24.601 1.171 3.636 1.00 92.19 180 GLU A N 1
ATOM 1514 C CA . GLU A 1 180 ? -24.896 2.556 4.022 1.00 92.19 180 GLU A CA 1
ATOM 1515 C C . GLU A 1 180 ? -24.146 2.963 5.303 1.00 92.19 180 GLU A C 1
ATOM 1517 O O . GLU A 1 180 ? -23.647 4.088 5.361 1.00 92.19 180 GLU A O 1
ATOM 1522 N N . ASN A 1 181 ? -23.928 2.049 6.254 1.00 91.31 181 ASN A N 1
ATOM 1523 C CA . ASN A 1 181 ? -23.109 2.302 7.447 1.00 91.31 181 ASN A CA 1
ATOM 1524 C C . ASN A 1 181 ? -21.633 2.556 7.094 1.00 91.31 181 ASN A C 1
ATOM 1526 O O . ASN A 1 181 ? -21.034 3.517 7.580 1.00 91.31 181 ASN A O 1
ATOM 1530 N N . ILE A 1 182 ? -21.050 1.772 6.177 1.00 91.44 182 ILE A N 1
ATOM 1531 C CA . ILE A 1 182 ? -19.686 2.014 5.661 1.00 91.44 182 ILE A CA 1
ATOM 1532 C C . ILE A 1 182 ? -19.603 3.388 4.991 1.00 91.44 182 ILE A C 1
ATOM 1534 O O . ILE A 1 182 ? -18.655 4.148 5.197 1.00 91.44 182 ILE A O 1
ATOM 1538 N N . LYS A 1 183 ? -20.598 3.723 4.171 1.00 92.62 183 LYS A N 1
ATOM 1539 C CA . LYS A 1 183 ? -20.669 5.005 3.466 1.00 92.62 183 LYS A CA 1
ATOM 1540 C C . LYS A 1 183 ? -20.829 6.181 4.428 1.00 92.62 183 LYS A C 1
ATOM 1542 O O . LYS A 1 183 ? -20.242 7.235 4.189 1.00 92.62 183 LYS A O 1
ATOM 1547 N N . PHE A 1 184 ? -21.584 6.011 5.508 1.00 92.38 184 PHE A N 1
ATOM 1548 C CA . PHE A 1 184 ? -21.714 7.002 6.569 1.00 92.38 184 PHE A CA 1
ATOM 1549 C C . PHE A 1 184 ? -20.372 7.249 7.269 1.00 92.38 184 PHE A C 1
ATOM 1551 O O . PHE A 1 184 ? -19.910 8.391 7.299 1.00 92.38 184 PHE A O 1
ATOM 1558 N N . ALA A 1 185 ? -19.689 6.188 7.709 1.00 90.94 185 ALA A N 1
ATOM 1559 C CA . ALA A 1 185 ? -18.357 6.280 8.310 1.00 90.94 185 ALA A CA 1
ATOM 1560 C C . ALA A 1 185 ? -17.342 6.944 7.363 1.00 90.94 185 ALA A C 1
ATOM 1562 O O . ALA A 1 185 ? -16.591 7.837 7.758 1.00 90.94 185 ALA A O 1
ATOM 1563 N N . TYR A 1 186 ? -17.373 6.571 6.080 1.00 90.00 186 TYR A N 1
ATOM 1564 C CA . TYR A 1 186 ? -16.530 7.162 5.043 1.00 90.00 186 TYR A CA 1
ATOM 1565 C C . TYR A 1 186 ? -16.780 8.667 4.862 1.00 90.00 186 TYR A C 1
ATOM 1567 O O . TYR A 1 186 ? -15.834 9.427 4.670 1.00 90.00 186 TYR A O 1
ATOM 1575 N N . ARG A 1 187 ? -18.034 9.128 4.941 1.00 90.00 187 ARG A N 1
ATOM 1576 C CA . ARG A 1 187 ? -18.368 10.560 4.849 1.00 90.00 187 ARG A CA 1
ATOM 1577 C C . ARG A 1 187 ? -17.889 11.343 6.060 1.00 90.00 187 ARG A C 1
ATOM 1579 O O . ARG A 1 187 ? -17.261 12.377 5.869 1.00 90.00 187 ARG A O 1
ATOM 1586 N N . ILE A 1 188 ? -18.120 10.829 7.270 1.00 89.25 188 ILE A N 1
ATOM 1587 C CA . ILE A 1 188 ? -17.634 11.475 8.498 1.00 89.25 188 ILE A CA 1
ATOM 1588 C C . ILE A 1 188 ? -16.118 11.635 8.440 1.00 89.25 188 ILE A C 1
ATOM 1590 O O . ILE A 1 188 ? -15.598 12.725 8.651 1.00 89.25 188 ILE A O 1
ATOM 1594 N N . MET A 1 189 ? -15.418 10.559 8.088 1.00 89.12 189 MET A N 1
ATOM 1595 C CA . MET A 1 189 ? -13.971 10.555 7.925 1.00 89.12 189 MET A CA 1
ATOM 1596 C C . MET A 1 189 ? -13.506 11.576 6.880 1.00 89.12 189 MET A C 1
ATOM 1598 O O . MET A 1 189 ? -12.585 12.353 7.134 1.00 89.12 189 MET A O 1
ATOM 1602 N N . LYS A 1 190 ? -14.175 11.618 5.722 1.00 85.50 190 LYS A N 1
ATOM 1603 C CA . LYS A 1 190 ? -13.862 12.558 4.644 1.00 85.50 190 LYS A CA 1
ATOM 1604 C C . LYS A 1 190 ? -14.012 14.012 5.094 1.00 85.50 190 LYS A C 1
ATOM 1606 O O . LYS A 1 190 ? -13.163 14.833 4.753 1.00 85.50 190 LYS A O 1
ATOM 1611 N N . ASP A 1 191 ? -15.062 14.320 5.848 1.00 83.81 191 ASP A N 1
ATOM 1612 C CA . ASP A 1 191 ? -15.322 15.667 6.359 1.00 83.81 191 ASP A CA 1
ATOM 1613 C C . ASP A 1 191 ? -14.316 16.056 7.456 1.00 83.81 191 ASP A C 1
ATOM 1615 O O . ASP A 1 191 ? -13.790 17.172 7.455 1.00 83.81 191 ASP A O 1
ATOM 1619 N N . ASP A 1 192 ? -13.980 15.115 8.341 1.00 82.25 192 ASP A N 1
ATOM 1620 C CA . ASP A 1 192 ? -13.018 15.291 9.433 1.00 82.25 192 ASP A CA 1
ATOM 1621 C C . ASP A 1 192 ? -11.587 15.554 8.949 1.00 82.25 192 ASP A C 1
ATOM 1623 O O . ASP A 1 192 ? -10.878 16.392 9.516 1.00 82.25 192 ASP A O 1
ATOM 1627 N N . LEU A 1 193 ? -11.154 14.818 7.922 1.00 78.25 193 LEU A N 1
ATOM 1628 C CA . LEU A 1 193 ? -9.813 14.917 7.337 1.00 78.25 193 LEU A CA 1
ATOM 1629 C C . LEU A 1 193 ? -9.758 15.896 6.156 1.00 78.25 193 LEU A C 1
ATOM 1631 O O . LEU A 1 193 ? -8.672 16.234 5.688 1.00 78.25 193 LEU A O 1
ATOM 1635 N N . LYS A 1 194 ? -10.918 16.416 5.731 1.00 75.44 194 LYS A N 1
ATOM 1636 C CA . LYS A 1 194 ? -11.104 17.342 4.602 1.00 75.44 194 LYS A CA 1
ATOM 1637 C C . LYS A 1 194 ? -10.568 16.807 3.272 1.00 75.44 194 LYS A C 1
ATOM 1639 O O . LYS A 1 194 ? -10.057 17.580 2.464 1.00 75.44 194 LYS A O 1
ATOM 1644 N N . PHE A 1 195 ? -10.737 15.512 3.018 1.00 70.75 195 PHE A N 1
ATOM 1645 C CA . PHE A 1 195 ? -10.300 14.906 1.763 1.00 70.75 195 PHE A CA 1
ATOM 1646 C C . PHE A 1 195 ? -11.103 15.425 0.565 1.00 70.75 195 PHE A C 1
ATOM 1648 O O . PHE A 1 195 ? -12.334 15.306 0.490 1.00 70.75 195 PHE A O 1
ATOM 1655 N N . SER A 1 196 ? -10.399 15.936 -0.439 1.00 61.53 196 SER A N 1
ATOM 1656 C CA . SER A 1 196 ? -10.961 16.213 -1.753 1.00 61.53 196 SER A CA 1
ATOM 1657 C C . SER A 1 196 ? -11.121 14.922 -2.566 1.00 61.53 196 SER A C 1
ATOM 1659 O O . SER A 1 196 ? -10.444 13.914 -2.374 1.00 61.53 196 SER A O 1
ATOM 1661 N N . ILE A 1 197 ? -12.039 14.942 -3.536 1.00 59.41 197 ILE A N 1
ATOM 1662 C CA . ILE A 1 197 ? -12.260 13.802 -4.449 1.00 59.41 197 ILE A CA 1
ATOM 1663 C C . ILE A 1 197 ? -11.003 13.510 -5.292 1.00 59.41 197 ILE A C 1
ATOM 1665 O O . ILE A 1 197 ? -10.785 12.369 -5.696 1.00 59.41 197 ILE A O 1
ATOM 1669 N N . LEU A 1 198 ? -10.191 14.539 -5.560 1.00 58.81 198 LEU A N 1
ATOM 1670 C CA . LEU A 1 198 ? -8.933 14.430 -6.300 1.00 58.81 198 LEU A CA 1
ATOM 1671 C C . LEU A 1 198 ? -7.861 13.696 -5.491 1.00 58.81 198 LEU A C 1
ATOM 1673 O O . LEU A 1 198 ? -7.145 12.883 -6.063 1.00 58.81 198 LEU A O 1
ATOM 1677 N N . GLU A 1 199 ? -7.802 13.933 -4.182 1.00 60.47 199 GLU A N 1
ATOM 1678 C CA . GLU A 1 199 ? -6.826 13.316 -3.275 1.00 60.47 199 GLU A CA 1
ATOM 1679 C C . GLU A 1 199 ? -7.086 11.819 -3.089 1.00 60.47 199 GLU A C 1
ATOM 1681 O O . GLU A 1 199 ? -6.167 11.014 -3.189 1.00 60.47 199 GLU A O 1
ATOM 1686 N N . ILE A 1 200 ? -8.349 11.411 -2.936 1.00 66.19 200 ILE A N 1
ATOM 1687 C CA . ILE A 1 200 ? -8.698 9.985 -2.799 1.00 66.19 200 ILE A CA 1
ATOM 1688 C C . ILE A 1 200 ? -8.486 9.220 -4.119 1.00 66.19 200 ILE A C 1
ATOM 1690 O O . ILE A 1 200 ? -8.372 7.995 -4.130 1.00 66.19 200 ILE A O 1
ATOM 1694 N N . GLY A 1 201 ? -8.482 9.915 -5.264 1.00 64.88 201 GLY A N 1
ATOM 1695 C CA . GLY A 1 201 ? -8.300 9.298 -6.584 1.00 64.88 201 GLY A CA 1
ATOM 1696 C C . GLY A 1 201 ? -9.400 8.295 -6.967 1.00 64.88 201 GLY A C 1
ATOM 1697 O O . GLY A 1 201 ? -9.291 7.585 -7.970 1.00 64.88 201 GLY A O 1
ATOM 1698 N N . MET A 1 202 ? -10.480 8.218 -6.183 1.00 76.94 202 MET A N 1
ATOM 1699 C CA . MET A 1 202 ? -11.529 7.216 -6.317 1.00 76.94 202 MET A CA 1
ATOM 1700 C C . MET A 1 202 ? -12.912 7.822 -6.064 1.00 76.94 202 MET A C 1
ATOM 1702 O O . MET A 1 202 ? -13.116 8.627 -5.159 1.00 76.94 202 MET A O 1
ATOM 1706 N N . ARG A 1 203 ? -13.901 7.414 -6.870 1.00 82.06 203 ARG A N 1
ATOM 1707 C CA . ARG A 1 203 ? -15.307 7.770 -6.629 1.00 82.06 203 ARG A CA 1
ATOM 1708 C C . ARG A 1 203 ? -15.799 7.091 -5.350 1.00 82.06 203 ARG A C 1
ATOM 1710 O O . ARG A 1 203 ? -15.539 5.904 -5.175 1.00 82.06 203 ARG A O 1
ATOM 1717 N N . GLU A 1 204 ? -16.600 7.796 -4.550 1.00 84.44 204 GLU A N 1
ATOM 1718 C CA . GLU A 1 204 ? -17.194 7.305 -3.289 1.00 84.44 204 GLU A CA 1
ATOM 1719 C C . GLU A 1 204 ? -17.808 5.905 -3.436 1.00 84.44 204 GLU A C 1
ATOM 1721 O O . GLU A 1 204 ? -17.463 4.999 -2.690 1.00 84.44 204 GLU A O 1
ATOM 1726 N N . ALA A 1 205 ? -18.623 5.673 -4.470 1.00 84.56 205 ALA A N 1
ATOM 1727 C CA . ALA A 1 205 ? -19.249 4.367 -4.699 1.00 84.56 205 ALA A CA 1
ATOM 1728 C C . ALA A 1 205 ? -18.244 3.218 -4.919 1.00 84.56 205 ALA A C 1
ATOM 1730 O O . ALA A 1 205 ? -18.545 2.070 -4.606 1.00 84.56 205 ALA A O 1
ATOM 1731 N N . LYS A 1 206 ? -17.062 3.503 -5.482 1.00 87.50 206 LYS A N 1
ATOM 1732 C CA . LYS A 1 206 ? -15.999 2.503 -5.642 1.00 87.50 206 LYS A CA 1
ATOM 1733 C C . LYS A 1 206 ? -15.218 2.338 -4.336 1.00 87.50 206 LYS A C 1
ATOM 1735 O O . LYS A 1 206 ? -14.954 1.203 -3.971 1.00 87.50 206 LYS A O 1
ATOM 1740 N N . ALA A 1 207 ? -14.938 3.430 -3.621 1.00 86.69 207 ALA A N 1
ATOM 1741 C CA . ALA A 1 207 ? -14.270 3.388 -2.321 1.00 86.69 207 ALA A CA 1
ATOM 1742 C C . ALA A 1 207 ? -15.075 2.568 -1.302 1.00 86.69 207 ALA A C 1
ATOM 1744 O O . ALA A 1 207 ? -14.537 1.648 -0.702 1.00 86.69 207 ALA A O 1
ATOM 1745 N N . VAL A 1 208 ? -16.384 2.815 -1.195 1.00 89.19 208 VAL A N 1
ATOM 1746 C CA . VAL A 1 208 ? -17.284 2.050 -0.317 1.00 89.19 208 VAL A CA 1
ATOM 1747 C C . VAL A 1 208 ? -17.271 0.562 -0.670 1.00 89.19 208 VAL A C 1
ATOM 1749 O O . VAL A 1 208 ? -17.124 -0.260 0.221 1.00 89.19 208 VAL A O 1
ATOM 1752 N N . ARG A 1 209 ? -17.333 0.201 -1.961 1.00 89.44 209 ARG A N 1
ATOM 1753 C CA . ARG A 1 209 ? -17.249 -1.207 -2.398 1.00 89.44 209 ARG A CA 1
ATOM 1754 C C . ARG A 1 209 ? -15.900 -1.862 -2.100 1.00 89.44 209 ARG A C 1
ATOM 1756 O O . ARG A 1 209 ? -15.848 -3.074 -1.935 1.00 89.44 209 ARG A O 1
ATOM 1763 N N . THR A 1 210 ? -14.809 -1.102 -2.127 1.00 88.69 210 THR A N 1
ATOM 1764 C CA . THR A 1 210 ? -13.474 -1.599 -1.770 1.00 88.69 210 THR A CA 1
ATOM 1765 C C . THR A 1 210 ? -13.393 -1.845 -0.263 1.00 88.69 210 THR A C 1
ATOM 1767 O O . THR A 1 210 ? -13.008 -2.935 0.148 1.00 88.69 210 THR A O 1
ATOM 1770 N N . LEU A 1 211 ? -13.874 -0.901 0.551 1.00 90.56 211 LEU A N 1
ATOM 1771 C CA . LEU A 1 211 ? -13.938 -1.058 2.007 1.00 90.56 211 LEU A CA 1
ATOM 1772 C C . LEU A 1 211 ? -14.847 -2.224 2.421 1.00 90.56 211 LEU A C 1
ATOM 1774 O O . LEU A 1 211 ? -14.444 -3.039 3.237 1.00 90.56 211 LEU A O 1
ATOM 1778 N N . GLU A 1 212 ? -16.016 -2.367 1.790 1.00 89.31 212 GLU A N 1
ATOM 1779 C CA . GLU A 1 212 ? -16.965 -3.476 2.005 1.00 89.31 212 GLU A CA 1
ATOM 1780 C C . GLU A 1 212 ? -16.328 -4.857 1.789 1.00 89.31 212 GLU A C 1
ATOM 1782 O O . GLU A 1 212 ? -16.676 -5.817 2.467 1.00 89.31 212 GLU A O 1
ATOM 1787 N N . LYS A 1 213 ? -15.350 -4.963 0.882 1.00 89.12 213 LYS A N 1
ATOM 1788 C CA . LYS A 1 213 ? -14.597 -6.204 0.641 1.00 89.12 213 LYS A CA 1
ATOM 1789 C C . LYS A 1 213 ? -13.488 -6.467 1.660 1.00 89.12 213 LYS A C 1
ATOM 1791 O O . LYS A 1 213 ? -12.818 -7.491 1.558 1.00 89.12 213 LYS A O 1
ATOM 1796 N N . GLY A 1 214 ? -13.255 -5.550 2.595 1.00 86.06 214 GLY A N 1
ATOM 1797 C CA . GLY A 1 214 ? -12.126 -5.611 3.519 1.00 86.06 214 GLY A CA 1
ATOM 1798 C C . GLY A 1 214 ? -10.797 -5.149 2.907 1.00 86.06 214 GLY A C 1
ATOM 1799 O O . GLY A 1 214 ? -9.743 -5.394 3.487 1.00 86.06 214 GLY A O 1
ATOM 1800 N N . GLU A 1 215 ? -10.810 -4.512 1.732 1.00 87.62 215 GLU A N 1
ATOM 1801 C CA . GLU A 1 215 ? -9.595 -4.025 1.068 1.00 87.62 215 GLU A CA 1
ATOM 1802 C C . GLU A 1 215 ? -9.221 -2.619 1.575 1.00 87.62 215 GLU A C 1
ATOM 1804 O O . GLU A 1 215 ? -10.089 -1.770 1.800 1.00 87.62 215 GLU A O 1
ATOM 1809 N N . SER A 1 216 ? -7.919 -2.352 1.728 1.00 87.75 216 SER A N 1
ATOM 1810 C CA . SER A 1 216 ? -7.418 -1.028 2.108 1.00 87.75 216 SER A CA 1
ATOM 1811 C C . SER A 1 216 ? -7.358 -0.066 0.918 1.00 87.75 216 SER A C 1
ATOM 1813 O O . SER A 1 216 ? -7.239 -0.469 -0.242 1.00 87.75 216 SER A O 1
ATOM 1815 N N . ILE A 1 217 ? -7.436 1.234 1.204 1.00 88.12 217 ILE A N 1
ATOM 1816 C CA . ILE A 1 217 ? -7.322 2.302 0.206 1.00 88.12 217 ILE A CA 1
ATOM 1817 C C . ILE A 1 217 ? -6.160 3.207 0.597 1.00 88.12 217 ILE A C 1
ATOM 1819 O O . ILE A 1 217 ? -6.188 3.834 1.654 1.00 88.12 217 ILE A O 1
ATOM 1823 N N . GLU A 1 218 ? -5.161 3.295 -0.275 1.00 86.12 218 GLU A N 1
ATOM 1824 C CA . GLU A 1 218 ? -4.072 4.263 -0.156 1.00 86.12 218 GLU A CA 1
ATOM 1825 C C . GLU A 1 218 ? -4.478 5.580 -0.828 1.00 86.12 218 GLU A C 1
ATOM 1827 O O . GLU A 1 218 ? -4.937 5.601 -1.972 1.00 86.12 218 GLU A O 1
ATOM 1832 N N . VAL A 1 219 ? -4.314 6.679 -0.102 1.00 82.44 219 VAL A N 1
ATOM 1833 C CA . VAL A 1 219 ? -4.636 8.042 -0.522 1.00 82.44 219 VAL A CA 1
ATOM 1834 C C . VAL A 1 219 ? -3.343 8.843 -0.477 1.00 82.44 219 VAL A C 1
ATOM 1836 O O . VAL A 1 219 ? -2.749 9.031 0.585 1.00 82.44 219 VAL A O 1
ATOM 1839 N N . ILE A 1 220 ? -2.887 9.287 -1.646 1.00 74.75 220 ILE A N 1
ATOM 1840 C CA . ILE A 1 220 ? -1.632 10.024 -1.801 1.00 74.75 220 ILE A CA 1
ATOM 1841 C C . ILE A 1 220 ? -1.975 11.494 -2.035 1.00 74.75 220 ILE A C 1
ATOM 1843 O O . ILE A 1 220 ? -2.544 11.847 -3.068 1.00 74.75 220 ILE A O 1
ATOM 1847 N N . GLU A 1 221 ? -1.603 12.354 -1.090 1.00 70.50 221 GLU A N 1
ATOM 1848 C CA . GLU A 1 221 ? -1.761 13.804 -1.190 1.00 70.50 221 GLU A CA 1
ATOM 1849 C C . GLU A 1 221 ? -0.417 14.497 -1.416 1.00 70.50 221 GLU A C 1
ATOM 1851 O O . GLU A 1 221 ? 0.654 13.953 -1.155 1.00 70.50 221 GLU A O 1
ATOM 1856 N N . THR A 1 222 ? -0.469 15.764 -1.826 1.00 63.62 222 THR A N 1
ATOM 1857 C CA . THR A 1 222 ? 0.718 16.629 -1.871 1.00 63.62 222 THR A CA 1
ATOM 1858 C C . THR A 1 222 ? 1.299 16.906 -0.482 1.00 63.62 222 THR A C 1
ATOM 1860 O O . THR A 1 222 ? 2.484 17.207 -0.3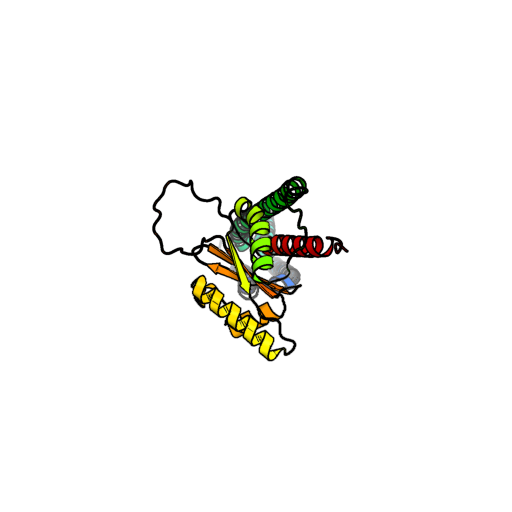73 1.00 63.62 222 THR A O 1
ATOM 1863 N N . THR A 1 223 ? 0.480 16.816 0.574 1.00 62.12 223 THR A N 1
ATOM 1864 C CA . THR A 1 223 ? 0.870 17.123 1.961 1.00 62.12 223 THR A CA 1
ATOM 1865 C C . THR A 1 223 ? 1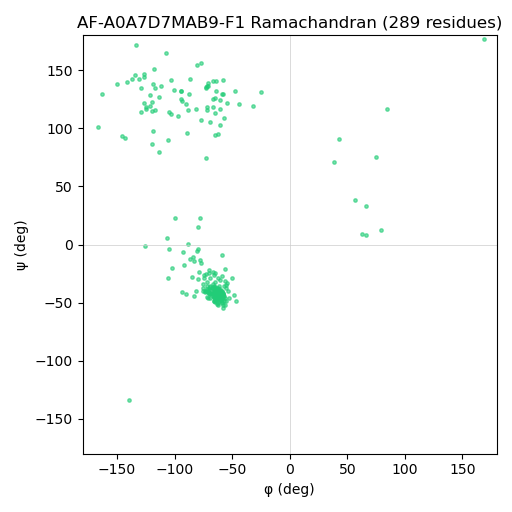.082 15.900 2.853 1.00 62.12 223 THR A C 1
ATOM 1867 O O . THR A 1 223 ? 1.459 16.065 4.011 1.00 62.12 223 THR A O 1
ATOM 1870 N N . GLY A 1 224 ? 0.833 14.684 2.362 1.00 70.56 224 GLY A N 1
ATOM 1871 C CA . GLY A 1 224 ? 0.952 13.469 3.167 1.00 70.56 224 GLY A CA 1
ATOM 1872 C C . GLY A 1 224 ? 0.375 12.225 2.500 1.00 70.56 224 GLY A C 1
ATOM 1873 O O . GLY A 1 224 ? -0.189 12.288 1.411 1.00 70.56 224 GLY A O 1
ATOM 1874 N N . MET A 1 225 ? 0.522 11.084 3.169 1.00 78.81 225 MET A N 1
ATOM 1875 C CA . MET A 1 225 ? -0.068 9.814 2.746 1.00 78.81 225 MET A CA 1
ATOM 1876 C C . MET A 1 225 ? -1.023 9.322 3.823 1.00 78.81 225 MET A C 1
ATOM 1878 O O . MET A 1 225 ? -0.711 9.390 5.016 1.00 78.81 225 MET A O 1
ATOM 1882 N N . HIS A 1 226 ? -2.165 8.806 3.382 1.00 85.31 226 HIS A N 1
ATOM 1883 C CA . HIS A 1 226 ? -3.181 8.229 4.247 1.00 85.31 226 HIS A CA 1
ATOM 1884 C C . HIS A 1 226 ? -3.522 6.824 3.782 1.00 85.31 226 HIS A C 1
ATOM 1886 O O . HIS A 1 226 ? -3.573 6.550 2.585 1.00 85.31 226 HIS A O 1
ATOM 1892 N N . VAL A 1 227 ? -3.793 5.932 4.725 1.00 88.38 227 VAL A N 1
ATOM 1893 C CA . VAL A 1 227 ? -4.271 4.583 4.426 1.00 88.38 227 VAL A CA 1
ATOM 1894 C C . VAL A 1 227 ? -5.548 4.335 5.204 1.00 88.38 227 VAL A C 1
ATOM 1896 O O . VAL A 1 227 ? -5.568 4.435 6.429 1.00 88.38 227 VAL A O 1
ATOM 1899 N N . LEU A 1 228 ? -6.614 4.029 4.473 1.00 90.44 228 LEU A N 1
ATOM 1900 C CA . LEU A 1 228 ? -7.912 3.652 5.011 1.00 90.44 228 LEU A CA 1
ATOM 1901 C C . LEU A 1 228 ? -7.960 2.128 5.072 1.00 90.44 228 LEU A C 1
ATOM 1903 O O . LEU A 1 228 ? -7.748 1.457 4.061 1.00 90.44 228 LEU A O 1
ATOM 1907 N N . LEU A 1 229 ? -8.254 1.589 6.245 1.00 91.00 229 LEU A N 1
ATOM 1908 C CA . LEU A 1 229 ? -8.276 0.165 6.530 1.00 91.00 229 LEU A CA 1
ATOM 1909 C C . LEU A 1 229 ? -9.611 -0.191 7.201 1.00 91.00 229 LEU A C 1
ATOM 1911 O O . LEU A 1 229 ? -9.864 0.257 8.322 1.00 91.00 229 LEU A O 1
ATOM 1915 N N . PRO A 1 230 ? -10.475 -0.985 6.552 1.00 91.69 230 PRO A N 1
ATOM 1916 C CA . PRO A 1 230 ? -11.631 -1.559 7.223 1.00 91.69 230 PRO A CA 1
ATOM 1917 C C . PRO A 1 230 ? -11.182 -2.674 8.181 1.00 91.69 230 PRO A C 1
ATOM 1919 O O . PRO A 1 230 ? -10.364 -3.522 7.826 1.00 91.69 230 PRO A O 1
ATOM 1922 N N . TYR A 1 231 ? -11.735 -2.684 9.389 1.00 91.31 231 TYR A N 1
ATOM 1923 C CA . TYR A 1 231 ? -11.535 -3.729 10.384 1.00 91.31 231 TYR A CA 1
ATOM 1924 C C . TYR A 1 231 ? -12.887 -4.278 10.824 1.00 91.31 231 TYR A C 1
ATOM 1926 O O . TYR A 1 231 ? -13.697 -3.547 11.390 1.00 91.31 231 TYR A O 1
ATOM 1934 N N . TYR A 1 232 ? -13.131 -5.556 10.549 1.00 88.94 232 TYR A N 1
ATOM 1935 C CA . TYR A 1 232 ? -14.388 -6.233 10.856 1.00 88.94 232 TYR A CA 1
ATOM 1936 C C . TYR A 1 232 ? -14.106 -7.389 11.817 1.00 88.94 232 TYR A C 1
ATOM 1938 O O . TYR A 1 232 ? -13.652 -8.451 11.395 1.00 88.94 232 TYR A O 1
ATOM 1946 N N . SER A 1 233 ? -14.320 -7.156 13.112 1.00 82.94 233 SER A N 1
ATOM 1947 C CA . SER A 1 233 ? -14.098 -8.133 14.188 1.00 82.94 233 SER A CA 1
ATOM 1948 C C . SER A 1 233 ? -15.244 -8.034 15.208 1.00 82.94 233 SER A C 1
ATOM 1950 O O . SER A 1 233 ? -16.406 -7.956 14.813 1.00 82.94 233 SER A O 1
ATOM 1952 N N . HIS A 1 234 ? -14.950 -8.000 16.512 1.00 75.31 234 HIS A N 1
ATOM 1953 C CA . HIS A 1 234 ? -15.930 -7.738 17.571 1.00 75.31 234 HIS A CA 1
ATOM 1954 C C . HIS A 1 234 ? -16.704 -6.442 17.343 1.00 75.31 234 HIS A C 1
ATOM 1956 O O . HIS A 1 234 ? -17.914 -6.399 17.551 1.00 75.31 234 HIS A O 1
ATOM 1962 N N . LEU A 1 235 ? -16.004 -5.411 16.876 1.00 82.31 235 LEU A N 1
ATOM 1963 C CA . LEU A 1 235 ? -16.578 -4.152 16.434 1.00 82.31 235 LEU A CA 1
ATOM 1964 C C . LEU A 1 235 ? -16.079 -3.848 15.027 1.00 82.31 235 LEU A C 1
ATOM 1966 O O . LEU A 1 235 ? -14.949 -4.188 14.664 1.00 82.31 235 LEU A O 1
ATOM 1970 N N . ASN A 1 236 ? -16.939 -3.211 14.239 1.00 89.69 236 ASN A N 1
ATOM 1971 C CA . ASN A 1 236 ? -16.602 -2.811 12.885 1.00 89.69 236 ASN A CA 1
ATOM 1972 C C . ASN A 1 236 ? -16.077 -1.374 12.918 1.00 89.69 236 ASN A C 1
ATOM 1974 O O . ASN A 1 236 ? -16.737 -0.459 13.411 1.00 89.69 236 ASN A O 1
ATOM 1978 N N . LEU A 1 237 ? -14.864 -1.180 12.411 1.00 91.12 237 LEU A N 1
ATOM 1979 C CA . LEU A 1 237 ? -14.158 0.092 12.441 1.00 91.12 237 LEU A CA 1
ATOM 1980 C C . LEU A 1 237 ? -13.619 0.434 11.055 1.00 91.12 237 LEU A C 1
ATOM 1982 O O . LEU A 1 237 ? -13.106 -0.423 10.337 1.00 91.12 237 LEU A O 1
ATOM 1986 N N . LEU A 1 238 ? -13.674 1.713 10.704 1.00 91.88 238 LEU A N 1
ATOM 1987 C CA . LEU A 1 238 ? -12.847 2.289 9.656 1.00 91.88 238 LEU A CA 1
ATOM 1988 C C . LEU A 1 238 ? -11.641 2.951 10.322 1.00 91.88 238 LEU A C 1
ATOM 1990 O O . LEU A 1 238 ? -11.767 3.968 11.007 1.00 91.88 238 LEU A O 1
ATOM 1994 N N . VAL A 1 239 ? -10.471 2.359 10.120 1.00 90.75 239 VAL A N 1
ATOM 1995 C CA . VAL A 1 239 ? -9.197 2.845 10.643 1.00 90.75 239 VAL A CA 1
ATOM 1996 C C . VAL A 1 239 ? -8.528 3.706 9.584 1.00 90.75 239 VAL A C 1
ATOM 1998 O O . VAL A 1 239 ? -8.420 3.300 8.429 1.00 90.75 239 VAL A O 1
ATOM 2001 N N . VAL A 1 240 ? -8.057 4.889 9.962 1.00 89.31 240 VAL A N 1
ATOM 2002 C CA . VAL A 1 240 ? -7.265 5.750 9.084 1.00 89.31 240 VAL A CA 1
ATOM 2003 C C . VAL A 1 240 ? -5.917 6.020 9.714 1.00 89.31 240 VAL A C 1
ATOM 2005 O O . VAL A 1 240 ? -5.822 6.440 10.866 1.00 89.31 240 VAL A O 1
ATOM 2008 N N . VAL A 1 241 ? -4.877 5.787 8.928 1.00 88.31 241 VAL A N 1
ATOM 2009 C CA . VAL A 1 241 ? -3.485 5.999 9.307 1.00 88.31 241 VAL A CA 1
ATOM 2010 C C . VAL A 1 241 ? -2.942 7.126 8.450 1.00 88.31 241 VAL A C 1
ATOM 2012 O O . VAL A 1 241 ? -3.073 7.067 7.232 1.00 88.31 241 VAL A O 1
ATOM 2015 N N . SER A 1 242 ? -2.359 8.147 9.067 1.00 84.31 242 SER A N 1
ATOM 2016 C CA . SER A 1 242 ? -1.980 9.392 8.395 1.00 84.31 242 SER A CA 1
ATOM 2017 C C . SER A 1 242 ? -0.598 9.869 8.832 1.00 84.31 242 SER A C 1
ATOM 2019 O O . SER A 1 242 ? -0.261 9.800 10.013 1.00 84.31 242 SER A O 1
ATOM 2021 N N . THR A 1 243 ? 0.191 10.422 7.906 1.00 77.75 243 THR A N 1
ATOM 2022 C CA . THR A 1 243 ? 1.418 11.173 8.250 1.00 77.75 243 THR A CA 1
ATOM 2023 C C . THR A 1 243 ? 1.113 12.575 8.770 1.00 77.75 243 THR A C 1
ATOM 2025 O O . THR A 1 243 ? 1.971 13.233 9.351 1.00 77.75 243 THR A O 1
ATOM 2028 N N . ARG A 1 244 ? -0.110 13.057 8.540 1.00 69.56 244 ARG A N 1
ATOM 2029 C CA . ARG A 1 244 ? -0.582 14.385 8.911 1.00 69.56 244 ARG A CA 1
ATOM 2030 C C . ARG A 1 244 ? -1.420 14.318 10.182 1.00 69.56 244 ARG A C 1
ATOM 2032 O O . ARG A 1 244 ? -2.354 13.520 10.275 1.00 69.56 244 ARG A O 1
ATOM 2039 N N . GLN A 1 245 ? -1.143 15.211 11.122 1.00 61.56 245 GLN A N 1
ATOM 2040 C CA . GLN A 1 245 ? -2.005 15.412 12.278 1.00 61.56 245 GLN A CA 1
ATOM 2041 C C . GLN A 1 245 ? -3.288 16.145 11.850 1.00 61.56 245 GLN A C 1
ATOM 2043 O O . GLN A 1 245 ? -3.235 17.129 11.105 1.00 61.56 245 GLN A O 1
ATOM 2048 N N . LYS A 1 246 ? -4.449 15.671 12.315 1.00 54.81 246 LYS A N 1
ATOM 2049 C CA . LYS A 1 246 ? -5.753 16.336 12.172 1.00 54.81 246 LYS A CA 1
ATOM 2050 C C . LYS A 1 246 ? -5.585 17.797 12.574 1.00 54.81 246 LYS A C 1
ATOM 2052 O O . LYS A 1 246 ? -4.999 18.079 13.618 1.00 54.81 246 LYS A O 1
ATOM 2057 N N . ILE A 1 247 ? -6.092 18.713 11.745 1.00 54.00 247 ILE A N 1
ATOM 2058 C CA . ILE A 1 247 ? -6.078 20.144 12.058 1.00 54.00 247 ILE A CA 1
ATOM 2059 C C . ILE A 1 247 ? -6.971 20.338 13.287 1.00 54.00 247 ILE A C 1
ATOM 2061 O O . ILE A 1 247 ? -8.190 20.452 13.165 1.00 54.00 247 ILE A O 1
ATOM 2065 N N . GLN A 1 248 ? -6.374 20.343 14.476 1.00 39.66 248 GLN A N 1
ATOM 2066 C CA . GLN A 1 248 ? -7.018 20.916 15.643 1.00 39.66 248 GLN A CA 1
ATOM 2067 C C . GLN A 1 248 ? -6.991 22.424 15.428 1.00 39.66 248 GLN A C 1
ATOM 2069 O O . GLN A 1 248 ? -5.934 23.036 15.278 1.00 39.66 248 GLN A O 1
ATOM 2074 N N . THR A 1 249 ? -8.175 23.010 15.301 1.00 36.16 249 THR A N 1
ATOM 2075 C CA . THR A 1 249 ? -8.341 24.457 15.226 1.00 36.16 249 THR A CA 1
ATOM 2076 C C . THR A 1 249 ? -8.083 25.018 16.616 1.00 36.16 249 THR A C 1
ATOM 2078 O O . THR A 1 249 ? -9.028 25.335 17.313 1.00 36.16 249 THR A O 1
ATOM 2081 N N . GLU A 1 250 ? -6.828 25.079 17.046 1.00 33.06 250 GLU A N 1
ATOM 2082 C CA . GLU A 1 250 ? -6.383 25.938 18.140 1.00 33.06 250 GLU A CA 1
ATOM 2083 C C . GLU A 1 250 ? -4.861 26.075 18.084 1.00 33.06 250 GLU A C 1
ATOM 2085 O O . GLU A 1 250 ? -4.117 25.117 17.885 1.00 33.06 250 GLU A O 1
ATOM 2090 N N . ALA A 1 251 ? -4.426 27.329 18.139 1.00 40.69 251 ALA A N 1
ATOM 2091 C CA . ALA A 1 251 ? -3.073 27.766 17.871 1.00 40.69 251 ALA A CA 1
ATOM 2092 C C . ALA A 1 251 ? -2.054 27.103 18.805 1.00 40.69 251 ALA A C 1
ATOM 2094 O O . ALA A 1 251 ? -2.166 27.172 20.026 1.00 40.69 251 ALA A O 1
ATOM 2095 N N . SER A 1 252 ? -0.998 26.545 18.226 1.00 31.11 252 SER A N 1
ATOM 2096 C CA . SER A 1 252 ? 0.284 26.396 18.905 1.00 31.11 252 SER A CA 1
ATOM 2097 C C . SER A 1 252 ? 1.386 26.564 17.872 1.00 31.11 252 SER A C 1
ATOM 2099 O O . SER A 1 252 ? 1.763 25.643 17.154 1.00 31.11 252 SER A O 1
ATOM 2101 N N . GLU A 1 253 ? 1.854 27.805 17.774 1.00 40.28 253 GLU A N 1
ATOM 2102 C CA . GLU A 1 253 ? 3.193 28.118 17.298 1.00 40.28 253 GLU A CA 1
ATOM 2103 C C . GLU A 1 253 ? 4.200 27.536 18.303 1.00 40.28 253 GLU A C 1
ATOM 2105 O O . GLU A 1 253 ? 4.261 27.986 19.444 1.00 40.28 253 GLU A O 1
ATOM 2110 N N . SER A 1 254 ? 4.980 26.531 17.905 1.00 31.66 254 SER A N 1
ATOM 2111 C CA . SER A 1 254 ? 6.275 26.210 18.525 1.00 31.66 254 SER A CA 1
ATOM 2112 C C . SER A 1 254 ? 7.021 25.242 17.602 1.00 31.66 254 SER A C 1
ATOM 2114 O O . SER A 1 254 ? 6.533 24.160 17.299 1.00 31.66 254 SER A O 1
ATOM 2116 N N . GLU A 1 255 ? 7.981 25.757 16.840 1.00 32.72 255 GLU A N 1
ATOM 2117 C CA . GLU A 1 255 ? 9.429 25.695 17.101 1.00 32.72 255 GLU A CA 1
ATOM 2118 C C . GLU A 1 255 ? 10.101 24.402 16.611 1.00 32.72 255 GLU A C 1
ATOM 2120 O O . GLU A 1 255 ? 9.862 23.305 17.097 1.00 32.72 255 GLU A O 1
ATOM 2125 N N . ASN A 1 256 ? 11.008 24.605 15.648 1.00 35.72 256 ASN A N 1
ATOM 2126 C CA . ASN A 1 256 ? 12.187 23.800 15.333 1.00 35.72 256 ASN A CA 1
ATOM 2127 C C . ASN A 1 256 ? 12.031 22.273 15.351 1.00 35.72 256 ASN A C 1
ATOM 2129 O O . ASN A 1 256 ? 12.415 21.612 16.312 1.00 35.72 256 ASN A O 1
ATOM 2133 N N . LEU A 1 257 ? 11.687 21.698 14.198 1.00 35.50 257 LEU A N 1
ATOM 2134 C CA . LEU A 1 257 ? 12.142 20.353 13.862 1.00 35.50 257 LEU A CA 1
ATOM 2135 C C . LEU A 1 257 ? 12.857 20.372 12.512 1.00 35.50 257 LEU A C 1
ATOM 2137 O O . LEU A 1 257 ? 12.292 20.716 11.476 1.00 35.50 257 LEU A O 1
ATOM 2141 N N . THR A 1 258 ? 14.139 20.010 12.570 1.00 32.31 258 THR A N 1
ATOM 2142 C CA . THR A 1 258 ? 14.913 19.401 11.483 1.00 32.31 258 THR A CA 1
ATOM 2143 C C . THR A 1 258 ? 14.004 18.665 10.506 1.00 32.31 258 THR A C 1
ATOM 2145 O O . THR A 1 258 ? 13.175 17.877 10.959 1.00 32.31 258 THR A O 1
ATOM 2148 N N . ALA A 1 259 ? 14.181 18.931 9.204 1.00 28.41 259 ALA A N 1
ATOM 2149 C CA . ALA A 1 259 ? 13.405 18.357 8.105 1.00 28.41 259 ALA A CA 1
ATOM 2150 C C . ALA A 1 259 ? 12.938 16.929 8.440 1.00 28.41 259 ALA A C 1
ATOM 2152 O O . ALA A 1 259 ? 13.795 16.084 8.732 1.00 28.41 259 ALA A O 1
ATOM 2153 N N . PRO A 1 260 ? 11.617 16.661 8.478 1.00 39.41 260 PRO A N 1
ATOM 2154 C CA . PRO A 1 260 ? 11.134 15.357 8.885 1.00 39.41 260 PRO A CA 1
ATOM 2155 C C . PRO A 1 260 ? 11.741 14.322 7.943 1.00 39.41 260 PRO A C 1
ATOM 2157 O O . PRO A 1 260 ? 11.707 14.479 6.721 1.00 39.41 260 PRO A O 1
ATOM 2160 N N . LYS A 1 261 ? 12.329 13.272 8.529 1.00 48.94 261 LYS A N 1
ATOM 2161 C CA . LYS A 1 261 ? 12.583 12.012 7.829 1.00 48.94 261 LYS A CA 1
ATOM 2162 C C . LYS A 1 261 ? 11.298 11.715 7.059 1.00 48.94 261 LYS A C 1
ATOM 2164 O O . LYS A 1 261 ? 10.241 11.699 7.675 1.00 48.94 261 LYS A O 1
ATOM 2169 N N . GLU A 1 262 ? 11.366 11.605 5.739 1.00 56.72 262 GLU A N 1
ATOM 2170 C CA . GLU A 1 262 ? 10.184 11.420 4.899 1.00 56.72 262 GLU A CA 1
ATOM 2171 C C . GLU A 1 262 ? 9.533 10.081 5.287 1.00 56.72 262 GLU A C 1
ATOM 2173 O O . GLU A 1 262 ? 10.007 9.010 4.906 1.00 56.72 262 GLU A O 1
ATOM 2178 N N . ILE A 1 263 ? 8.536 10.128 6.177 1.00 63.03 263 ILE A N 1
ATOM 2179 C CA . ILE A 1 263 ? 7.813 8.946 6.641 1.00 63.03 263 ILE A CA 1
ATOM 2180 C C . ILE A 1 263 ? 6.863 8.581 5.512 1.00 63.03 263 ILE A C 1
ATOM 2182 O O . ILE A 1 263 ? 5.885 9.277 5.256 1.00 63.03 263 ILE A O 1
ATOM 2186 N N . ILE A 1 264 ? 7.178 7.497 4.815 1.00 67.88 264 ILE A N 1
ATOM 2187 C CA . ILE A 1 264 ? 6.320 6.938 3.776 1.00 67.88 264 ILE A CA 1
ATOM 2188 C C . ILE A 1 264 ? 5.374 5.964 4.477 1.00 67.88 264 ILE A C 1
ATOM 2190 O O . ILE A 1 264 ? 5.834 4.980 5.056 1.00 67.88 264 ILE A O 1
ATOM 2194 N N . ILE A 1 265 ? 4.070 6.251 4.452 1.00 73.69 265 ILE A N 1
ATOM 2195 C CA . ILE A 1 265 ? 3.038 5.315 4.915 1.00 73.69 265 ILE A CA 1
ATOM 2196 C C . ILE A 1 265 ? 2.530 4.537 3.711 1.00 73.69 265 ILE A C 1
ATOM 2198 O O . ILE A 1 265 ? 2.208 5.111 2.675 1.00 73.69 265 ILE A O 1
ATOM 2202 N N . SER A 1 266 ? 2.453 3.223 3.866 1.00 77.38 266 SER A N 1
ATOM 2203 C CA . SER A 1 266 ? 2.006 2.288 2.839 1.00 77.38 266 SER A CA 1
ATOM 2204 C C . SER A 1 266 ? 1.000 1.286 3.402 1.00 77.38 266 SER A C 1
ATOM 2206 O O . SER A 1 266 ? 0.823 1.163 4.617 1.00 77.38 266 SER A O 1
ATOM 2208 N N . GLY A 1 267 ? 0.387 0.482 2.535 1.00 75.12 267 GLY A N 1
ATOM 2209 C CA . GLY A 1 267 ? -0.449 -0.645 2.942 1.00 75.12 267 GLY A CA 1
ATOM 2210 C C . GLY A 1 267 ? 0.270 -1.658 3.845 1.00 75.12 267 GLY A C 1
ATOM 2211 O O . GLY A 1 267 ? -0.385 -2.368 4.611 1.00 75.12 267 GLY A O 1
ATOM 2212 N N . ALA A 1 268 ? 1.608 -1.699 3.837 1.00 79.25 268 ALA A N 1
ATOM 2213 C CA . ALA A 1 268 ? 2.376 -2.526 4.766 1.00 79.25 268 ALA A CA 1
ATOM 2214 C C . ALA A 1 268 ? 2.288 -2.011 6.216 1.00 79.25 268 ALA A C 1
ATOM 2216 O O . ALA A 1 268 ? 2.167 -2.815 7.137 1.00 79.25 268 ALA A O 1
ATOM 2217 N N . ASP A 1 269 ? 2.258 -0.693 6.429 1.00 82.81 269 ASP A N 1
ATOM 2218 C CA . ASP A 1 269 ? 2.058 -0.093 7.756 1.00 82.81 269 ASP A CA 1
ATOM 2219 C C . ASP A 1 269 ? 0.655 -0.378 8.292 1.00 82.81 269 ASP A C 1
ATOM 2221 O O . ASP A 1 269 ? 0.488 -0.766 9.450 1.00 82.81 269 ASP A O 1
ATOM 2225 N N . ALA A 1 270 ? -0.351 -0.279 7.419 1.00 81.62 270 ALA A N 1
ATOM 2226 C CA . ALA A 1 270 ? -1.717 -0.678 7.744 1.00 81.62 270 ALA A CA 1
ATOM 2227 C C . ALA A 1 270 ? -1.806 -2.172 8.093 1.00 81.62 270 ALA A C 1
ATOM 2229 O O . ALA A 1 270 ? -2.533 -2.544 9.007 1.00 81.62 270 ALA A O 1
ATOM 2230 N N . SER A 1 271 ? -1.017 -3.025 7.435 1.00 84.56 271 SER A N 1
ATOM 2231 C CA . SER A 1 271 ? -0.955 -4.458 7.750 1.00 84.56 271 SER A CA 1
ATOM 2232 C C . SER A 1 271 ? -0.339 -4.729 9.129 1.00 84.56 271 SER A C 1
ATOM 2234 O O . SER A 1 271 ? -0.812 -5.608 9.849 1.00 84.56 271 SER A O 1
ATOM 2236 N N . ILE A 1 272 ? 0.685 -3.964 9.533 1.00 87.06 272 ILE A N 1
ATOM 2237 C CA . ILE A 1 272 ? 1.257 -4.050 10.888 1.00 87.06 272 ILE A CA 1
ATOM 2238 C C . ILE A 1 272 ? 0.209 -3.639 11.928 1.00 87.06 272 ILE A C 1
ATOM 2240 O O . ILE A 1 272 ? 0.043 -4.331 12.931 1.00 87.06 272 ILE A O 1
ATOM 2244 N N . LEU A 1 273 ? -0.529 -2.554 11.684 1.00 88.56 273 LEU A N 1
ATOM 2245 C CA . LEU A 1 273 ? -1.594 -2.107 12.584 1.00 88.56 273 LEU A CA 1
ATOM 2246 C C . LEU A 1 273 ? -2.746 -3.110 12.658 1.00 88.56 273 LEU A C 1
ATOM 2248 O O . LEU A 1 273 ? -3.204 -3.412 13.754 1.00 88.56 273 LEU A O 1
ATOM 2252 N N . LEU A 1 274 ? -3.144 -3.708 11.533 1.00 88.19 274 LEU A N 1
ATOM 2253 C CA . LEU A 1 274 ? -4.130 -4.787 11.505 1.00 88.19 274 LEU A CA 1
ATOM 2254 C C . LEU A 1 274 ? -3.690 -5.977 12.370 1.00 88.19 274 LEU A C 1
ATOM 2256 O O . LEU A 1 274 ? -4.481 -6.528 13.132 1.00 88.19 274 LEU A O 1
ATOM 2260 N N . MET A 1 275 ? -2.415 -6.366 12.286 1.00 88.56 275 MET A N 1
ATOM 2261 C CA . MET A 1 275 ? -1.851 -7.422 13.129 1.00 88.56 275 MET A CA 1
ATOM 2262 C C . MET A 1 275 ? -1.891 -7.044 14.615 1.00 88.56 275 MET A C 1
ATOM 2264 O O . MET A 1 275 ? -2.208 -7.892 15.446 1.00 88.56 275 MET A O 1
ATOM 2268 N N . LEU A 1 276 ? -1.605 -5.785 14.954 1.00 88.50 276 LEU A N 1
ATOM 2269 C CA . LEU A 1 276 ? -1.693 -5.286 16.327 1.00 88.50 276 LEU A CA 1
ATOM 2270 C C . LEU A 1 276 ? -3.136 -5.297 16.846 1.00 88.50 276 LEU A C 1
ATOM 2272 O O . LEU A 1 276 ? -3.349 -5.735 17.973 1.00 88.50 276 LEU A O 1
ATOM 2276 N N . MET A 1 277 ? -4.110 -4.875 16.035 1.00 89.50 277 MET A N 1
ATOM 2277 C CA . MET A 1 277 ? -5.540 -4.929 16.366 1.00 89.50 277 MET A CA 1
ATOM 2278 C C . MET A 1 277 ? -6.007 -6.368 16.607 1.00 89.50 277 MET A C 1
ATOM 2280 O O . MET A 1 277 ? -6.611 -6.652 17.635 1.00 89.50 277 MET A O 1
ATOM 2284 N N . ASN A 1 278 ? -5.632 -7.297 15.723 1.00 88.06 278 ASN A N 1
ATOM 2285 C CA . ASN A 1 278 ? -5.929 -8.719 15.904 1.00 88.06 278 ASN A CA 1
ATOM 2286 C C . ASN A 1 278 ? -5.291 -9.281 17.184 1.00 88.06 278 ASN A C 1
ATOM 2288 O O . ASN A 1 278 ? -5.910 -10.072 17.891 1.00 88.06 278 ASN A O 1
ATOM 2292 N N . ALA A 1 279 ? -4.053 -8.884 17.497 1.00 85.75 279 ALA A N 1
ATOM 2293 C CA . ALA A 1 279 ? -3.388 -9.299 18.729 1.00 85.75 279 ALA A CA 1
ATOM 2294 C C . ALA A 1 279 ? -4.109 -8.764 19.976 1.00 85.75 279 ALA A C 1
ATOM 2296 O O . ALA A 1 279 ? -4.233 -9.489 20.959 1.00 85.75 279 ALA A O 1
ATOM 2297 N N . PHE A 1 280 ? -4.615 -7.530 19.920 1.00 85.75 280 PHE A N 1
ATOM 2298 C CA . PHE A 1 280 ? -5.419 -6.937 20.986 1.00 85.75 280 PHE A CA 1
ATOM 2299 C C . PHE A 1 280 ? -6.741 -7.689 21.190 1.00 85.75 280 PHE A C 1
ATOM 2301 O O . PHE A 1 280 ? -7.070 -8.038 22.321 1.00 85.75 280 PHE A O 1
ATOM 2308 N N . ASP A 1 281 ? -7.451 -8.022 20.110 1.00 85.12 281 ASP A N 1
ATOM 2309 C CA . ASP A 1 281 ? -8.693 -8.802 20.185 1.00 85.12 281 ASP A CA 1
ATOM 2310 C C . ASP A 1 281 ? -8.460 -10.205 20.753 1.00 85.12 281 ASP A C 1
ATOM 2312 O O . ASP A 1 281 ? -9.188 -10.653 21.637 1.00 85.12 281 ASP A O 1
ATOM 2316 N N . LEU A 1 282 ? -7.408 -10.894 20.299 1.00 82.81 282 LEU A N 1
ATOM 2317 C CA . LEU A 1 282 ? -7.025 -12.195 20.852 1.00 82.81 282 LEU A CA 1
ATOM 2318 C C . LEU A 1 282 ? -6.677 -12.102 22.336 1.00 82.81 282 LEU A C 1
ATOM 2320 O O . LEU A 1 282 ? -7.006 -13.006 23.101 1.00 82.81 282 LEU A O 1
ATOM 2324 N N . TRP A 1 283 ? -6.020 -11.018 22.740 1.00 79.38 283 TRP A N 1
ATOM 2325 C CA . TRP A 1 283 ? -5.676 -10.792 24.131 1.00 79.38 283 TRP A CA 1
ATOM 2326 C C . TRP A 1 283 ? -6.928 -10.582 24.997 1.00 79.38 283 TRP A C 1
ATOM 2328 O O . TRP A 1 283 ? -7.062 -11.262 26.016 1.00 79.38 283 TRP A O 1
ATOM 2338 N N . LEU A 1 284 ? -7.892 -9.772 24.542 1.00 78.00 284 LEU A N 1
ATOM 2339 C CA . LEU A 1 284 ? -9.198 -9.610 25.198 1.00 78.00 284 LEU A CA 1
ATOM 2340 C C . LEU A 1 284 ? -9.957 -10.938 25.335 1.00 78.00 284 LEU A C 1
ATOM 2342 O O . LEU A 1 284 ? -10.507 -11.224 26.394 1.00 78.00 284 LEU A O 1
ATOM 2346 N N . LEU A 1 285 ? -9.946 -11.774 24.293 1.00 73.94 285 LEU A N 1
ATOM 2347 C CA . LEU A 1 285 ? -10.580 -13.098 24.305 1.00 73.94 285 LEU A CA 1
ATOM 2348 C C . LEU A 1 285 ? -9.861 -14.121 25.195 1.00 73.94 285 LEU A C 1
ATOM 2350 O O . LEU A 1 285 ? -10.468 -15.107 25.613 1.00 73.94 285 LEU A O 1
ATOM 2354 N N . SER A 1 286 ? -8.564 -13.929 25.443 1.00 69.06 286 SER A N 1
ATOM 2355 C CA . SER A 1 286 ? -7.743 -14.843 26.243 1.00 69.06 286 SER A CA 1
ATOM 2356 C C . SER A 1 286 ? -7.859 -14.619 27.753 1.00 69.06 286 SER A C 1
ATOM 2358 O O . SER A 1 286 ? -7.448 -15.494 28.519 1.00 69.06 286 SER A O 1
ATOM 2360 N N . ALA A 1 287 ? -8.426 -13.487 28.185 1.00 58.00 287 ALA A N 1
ATOM 2361 C CA . ALA A 1 287 ? -8.731 -13.241 29.588 1.00 58.00 287 ALA A CA 1
ATOM 2362 C C . ALA A 1 287 ? -9.832 -14.225 30.042 1.00 58.00 287 ALA A C 1
ATOM 2364 O O . ALA A 1 287 ? -10.922 -14.234 29.463 1.00 58.00 287 ALA A O 1
ATOM 2365 N N . PRO A 1 288 ? -9.569 -15.110 31.024 1.00 40.44 288 PRO A N 1
ATOM 2366 C CA . PRO A 1 288 ? -10.569 -16.068 31.471 1.00 40.44 288 PRO A CA 1
ATOM 2367 C C . PRO A 1 288 ? -11.756 -15.320 32.095 1.00 40.44 288 PRO A C 1
ATOM 2369 O O . PRO A 1 288 ? -11.532 -14.358 32.829 1.00 40.44 288 PRO A O 1
ATOM 2372 N N . PRO A 1 289 ? -13.008 -15.757 31.866 1.00 40.00 289 PRO A N 1
ATOM 2373 C CA . PRO A 1 289 ? -14.137 -15.225 32.610 1.00 40.00 289 PRO A CA 1
ATOM 2374 C C . PRO A 1 289 ? -13.920 -15.520 34.097 1.00 40.00 289 PRO A C 1
ATOM 2376 O O . PRO A 1 289 ? -13.839 -16.677 34.520 1.00 40.00 289 PRO A O 1
ATOM 2379 N N . THR A 1 290 ? -13.792 -14.456 34.876 1.00 42.19 290 THR A N 1
ATOM 2380 C CA . THR A 1 290 ? -13.885 -14.435 36.332 1.00 42.19 290 THR A CA 1
ATOM 2381 C C . THR A 1 290 ? -15.286 -14.921 36.722 1.00 42.19 290 THR A C 1
ATOM 2383 O O . THR A 1 290 ? -16.275 -14.213 36.554 1.00 42.19 290 THR A O 1
ATOM 2386 N N . ASN A 1 291 ? -15.379 -16.175 37.180 1.00 36.53 291 ASN A N 1
ATOM 2387 C CA . ASN A 1 291 ? -16.549 -16.710 37.891 1.00 36.53 291 ASN A CA 1
ATOM 2388 C C . ASN A 1 291 ? -16.406 -16.466 39.392 1.00 36.53 291 ASN A C 1
ATOM 2390 O O . ASN A 1 291 ? -15.294 -16.720 39.912 1.00 36.53 291 ASN A O 1
#

pLDDT: mean 73.39, std 14.94, range [28.41, 92.62]

Organism: Planococcus maritimus (NCBI:txid192421)

Nearest PDB structures (foldseek):
  4quq-assembly1_A  TM=2.217E-01  e=5.793E+00  Sinorhizobium meliloti 1021
  6gn5-assembly1_A  TM=2.700E-01  e=9.778E+00  Homo sapiens

Mean predicted aligned error: 17.33 Å

Secondary structure (DSSP, 8-state):
----HHHHHHHHHHHHHHHHHHHHHHH-HHHHHHHHHHHHHHHHHHHHHHHHHHHHTT--S--SHHHHHHHHHHHHHHHIIIII---HHHHHHHHHHHHHHHHHHHHHHHHHHHHHHHHHHHHHHHHHHTTT---SS----HHHHHHHHHHHHHHHHHHHT-EEEEEEE---SSHHHHHHHHHHHHHHHHHHHT--HHHH-S-HHHHHHHHHTT--EEEE-SS-EEEEEEEESSSEEEEEEESSPP--SS--------S-------HHHHHHHHHHHHHHHHHHHHSPP--

Radius of gyration: 34.67 Å; Cα contacts (8 Å, |Δi|>4): 221; chains: 1; bounding box: 74×45×102 Å

InterPro domains:
  IPR025940 Toxin SpoIISA, type II toxin-antitoxin system [PF14171] (11-248)

Foldseek 3Di:
DPLPVVNVVLVVVLVVLLVVLVVCCVPDVPVCVVCLVVSVVVSVVSVVVVCVVCVVVVNNPDPDPVVVVVVVVVVVVSCCVRRVDDDPPVVVVVVVVVVVVVVVVVVVVVVVVLLVVLVVVVVVVVVVCPPVDDDDDDDLDPVSLVVVLLVQVVVSCVVLLKDKDKFFQDDDPDLVVSLVSLLVSVVVVCVQQVDDPVQQVDDSVVVSVCLSVQHKGWGDDPVWIKIWGWDDDSTTITMIMINDDGPPPDDDDDDDDDDDPRNHDDVSNVVVSNVSSVVVVVVVVPPDPDD